Protein 3TAU (pdb70)

CATH classification: 3.40.50.300 (+1 more: 3.30.63.10)

Structure (mmCIF, N/CA/C/O backbone):
data_3TAU
#
_entry.id   3TAU
#
_cell.length_a   58.733
_cell.length_b   65.321
_cell.length_c   107.320
_cell.angle_alpha   90.00
_cell.angle_beta   90.00
_cell.angle_gamma   90.00
#
_symmetry.space_group_name_H-M   'P 21 21 21'
#
loop_
_entity.id
_entity.type
_entity.pdbx_description
1 polymer 'Guanylate kinase'
2 non-polymer 'SULFATE ION'
3 non-polymer 'SODIUM ION'
4 water water
#
loop_
_atom_site.group_PDB
_atom_site.id
_atom_site.type_symbol
_atom_site.label_atom_id
_atom_site.label_alt_id
_atom_site.label_comp_id
_atom_site.label_asym_id
_atom_site.label_entity_id
_atom_site.label_seq_id
_atom_site.pdbx_PDB_ins_code
_atom_site.Cartn_x
_atom_site.Cartn_y
_atom_site.Cartn_z
_atom_site.occupancy
_atom_site.B_iso_or_equiv
_atom_site.auth_seq_id
_atom_site.auth_comp_id
_atom_site.auth_asym_id
_atom_site.auth_atom_id
_atom_site.pdbx_PDB_model_num
ATOM 1 N N . THR A 1 5 ? 17.732 32.358 75.029 1.00 55.13 2 THR A N 1
ATOM 2 C CA . THR A 1 5 ? 16.938 31.371 74.308 1.00 54.38 2 THR A CA 1
ATOM 3 C C . THR A 1 5 ? 16.011 32.063 73.268 1.00 55.88 2 THR A C 1
ATOM 4 O O . THR A 1 5 ? 15.057 32.765 73.626 1.00 57.13 2 THR A O 1
ATOM 8 N N . GLU A 1 6 ? 16.308 31.835 71.981 1.00 51.65 3 GLU A N 1
ATOM 9 C CA . GLU A 1 6 ? 15.513 32.277 70.835 1.00 48.42 3 GLU A CA 1
ATOM 10 C C . GLU A 1 6 ? 14.262 31.378 70.697 1.00 44.90 3 GLU A C 1
ATOM 11 O O . GLU A 1 6 ? 14.378 30.187 70.946 1.00 44.92 3 GLU A O 1
ATOM 17 N N . ARG A 1 7 ? 13.111 31.913 70.265 1.00 35.09 4 ARG A N 1
ATOM 18 C CA . ARG A 1 7 ? 11.877 31.129 70.082 1.00 31.98 4 ARG A CA 1
ATOM 19 C C . ARG A 1 7 ? 11.990 30.087 68.953 1.00 31.34 4 ARG A C 1
ATOM 20 O O . ARG A 1 7 ? 12.454 30.408 67.862 1.00 31.59 4 ARG A O 1
ATOM 28 N N . GLY A 1 8 ? 11.534 28.862 69.219 1.00 24.99 5 GLY A N 1
ATOM 29 C CA . GLY A 1 8 ? 11.489 27.806 68.212 1.00 21.73 5 GLY A CA 1
ATOM 30 C C . GLY A 1 8 ? 10.429 28.057 67.143 1.00 22.60 5 GLY A C 1
ATOM 31 O O . GLY A 1 8 ? 9.521 28.867 67.328 1.00 20.74 5 GLY A O 1
ATOM 32 N N . LEU A 1 9 ? 10.509 27.352 66.022 1.00 19.31 6 LEU A N 1
ATOM 33 C CA . LEU A 1 9 ? 9.509 27.460 64.956 1.00 18.36 6 LEU A CA 1
ATOM 34 C C . LEU A 1 9 ? 8.709 26.171 64.835 1.00 19.75 6 LEU A C 1
ATOM 35 O O . LEU A 1 9 ? 9.238 25.090 65.087 1.00 17.93 6 LEU A O 1
ATOM 40 N N . LEU A 1 10 ? 7.431 26.292 64.492 1.00 16.44 7 LEU A N 1
ATOM 41 C CA . LEU A 1 10 ? 6.572 25.154 64.194 1.00 15.61 7 LEU A CA 1
ATOM 42 C C . LEU A 1 10 ? 6.664 24.937 62.687 1.00 18.06 7 LEU A C 1
ATOM 43 O O . LEU A 1 10 ? 6.350 25.847 61.922 1.00 17.96 7 LEU A O 1
ATOM 48 N N . ILE A 1 11 ? 7.157 23.775 62.272 1.00 14.32 8 ILE A N 1
ATOM 49 C CA . ILE A 1 11 ? 7.345 23.421 60.852 1.00 13.51 8 ILE A CA 1
ATOM 50 C C . ILE A 1 11 ? 6.301 22.384 60.510 1.00 17.87 8 ILE A C 1
ATOM 51 O O . ILE A 1 11 ? 6.277 21.319 61.123 1.00 19.69 8 ILE A O 1
ATOM 56 N N . VAL A 1 12 ? 5.411 22.712 59.571 1.00 14.38 9 VAL A N 1
ATOM 57 C CA . VAL A 1 12 ? 4.324 21.825 59.216 1.00 14.28 9 VAL A CA 1
ATOM 58 C C . VAL A 1 12 ? 4.529 21.331 57.780 1.00 19.27 9 VAL A C 1
ATOM 59 O O . VAL A 1 12 ? 4.518 22.112 56.832 1.00 18.71 9 VAL A O 1
ATOM 63 N N . LEU A 1 13 ? 4.695 20.023 57.630 1.00 14.60 10 LEU A N 1
ATOM 64 C CA . LEU A 1 13 ? 4.854 19.461 56.302 1.00 13.90 10 LEU A CA 1
ATOM 65 C C . LEU A 1 13 ? 3.553 18.794 55.908 1.00 16.30 10 LEU A C 1
ATOM 66 O O . LEU A 1 13 ? 3.052 17.918 56.628 1.00 15.81 10 LEU A O 1
ATOM 71 N N . SER A 1 14 ? 2.979 19.245 54.802 1.00 11.81 11 SER A N 1
ATOM 72 C CA . SER A 1 14 ? 1.780 18.598 54.290 1.00 13.93 11 SER A CA 1
ATOM 73 C C . SER A 1 14 ? 1.940 18.389 52.777 1.00 17.57 11 SER A C 1
ATOM 74 O O . SER A 1 14 ? 3.065 18.435 52.277 1.00 17.92 11 SER A O 1
ATOM 77 N N . GLY A 1 15 ? 0.860 18.026 52.103 1.00 15.87 12 GLY A N 1
ATOM 78 C CA . GLY A 1 15 ? 0.879 17.673 50.685 1.00 16.26 12 GLY A CA 1
ATOM 79 C C . GLY A 1 15 ? -0.045 16.493 50.443 1.00 20.54 12 GLY A C 1
ATOM 80 O O . GLY A 1 15 ? -0.463 15.850 51.403 1.00 16.84 12 GLY A O 1
ATOM 81 N N . PRO A 1 16 ? -0.394 16.176 49.174 1.00 20.43 13 PRO A N 1
ATOM 82 C CA . PRO A 1 16 ? -1.371 15.091 48.926 1.00 21.32 13 PRO A CA 1
ATOM 83 C C . PRO A 1 16 ? -0.909 13.700 49.359 1.00 23.61 13 PRO A C 1
ATOM 84 O O . PRO A 1 16 ? 0.273 13.427 49.474 1.00 21.46 13 PRO A O 1
ATOM 88 N N . SER A 1 17 ? -1.866 12.851 49.658 1.00 21.82 14 SER A N 1
ATOM 89 C CA . SER A 1 17 ? -1.668 11.451 50.036 1.00 23.40 14 SER A CA 1
ATOM 90 C C . SER A 1 17 ? -0.867 10.743 48.932 1.00 26.37 14 SER A C 1
ATOM 91 O O . SER A 1 17 ? -1.147 10.942 47.740 1.00 24.91 14 SER A O 1
ATOM 94 N N . GLY A 1 18 ? 0.168 10.002 49.324 1.00 20.85 15 GLY A N 1
ATOM 95 C CA . GLY A 1 18 ? 1.038 9.331 48.358 1.00 20.91 15 GLY A CA 1
ATOM 96 C C . GLY A 1 18 ? 2.231 10.158 47.878 1.00 22.41 15 GLY A C 1
ATOM 97 O O . GLY A 1 18 ? 3.072 9.639 47.142 1.00 22.95 15 GLY A O 1
ATOM 98 N N . VAL A 1 19 ? 2.352 11.439 48.296 1.00 16.71 16 VAL A N 1
ATOM 99 C CA . VAL A 1 19 ? 3.459 12.299 47.841 1.00 16.58 16 VAL A CA 1
ATOM 100 C C . VAL A 1 19 ? 4.820 11.891 48.518 1.00 22.07 16 VAL A C 1
ATOM 101 O O . VAL A 1 19 ? 5.889 12.251 48.023 1.00 21.07 16 VAL A O 1
ATOM 105 N N . GLY A 1 20 ? 4.751 11.200 49.655 1.00 19.63 17 GLY A N 1
ATOM 106 C CA . GLY A 1 20 ? 5.938 10.766 50.371 1.00 19.04 17 GLY A CA 1
ATOM 107 C C . GLY A 1 20 ? 6.232 11.583 51.611 1.00 21.67 17 GLY A C 1
ATOM 108 O O . GLY A 1 20 ? 7.389 11.661 52.030 1.00 20.14 17 GLY A O 1
ATOM 109 N N . LYS A 1 21 ? 5.196 12.173 52.231 1.00 17.79 18 LYS A N 1
ATOM 110 C CA . LYS A 1 21 ? 5.372 12.965 53.463 1.00 17.34 18 LYS A CA 1
ATOM 111 C C . LYS A 1 21 ? 6.063 12.147 54.577 1.00 20.20 18 LYS A C 1
ATOM 112 O O . LYS A 1 21 ? 6.977 12.667 55.223 1.00 17.41 18 LYS A O 1
ATOM 118 N N . GLY A 1 22 ? 5.583 10.921 54.808 1.00 16.59 19 GLY A N 1
ATOM 119 C CA . GLY A 1 22 ? 6.127 10.044 55.850 1.00 19.15 19 GLY A CA 1
ATOM 120 C C . GLY A 1 22 ? 7.601 9.733 55.632 1.00 21.83 19 GLY A C 1
ATOM 121 O O . GLY A 1 22 ? 8.407 9.849 56.560 1.00 21.64 19 GLY A O 1
ATOM 122 N N A THR A 1 23 ? 7.955 9.365 54.402 0.50 17.86 20 THR A N 1
ATOM 123 N N B THR A 1 23 ? 7.960 9.355 54.394 0.50 19.19 20 THR A N 1
ATOM 124 C CA A THR A 1 23 ? 9.324 9.036 54.002 0.50 17.69 20 THR A CA 1
ATOM 125 C CA B THR A 1 23 ? 9.347 9.051 54.022 0.50 19.66 20 THR A CA 1
ATOM 126 C C A THR A 1 23 ? 10.232 10.277 54.162 0.50 21.13 20 THR A C 1
ATOM 127 C C B THR A 1 23 ? 10.231 10.287 54.201 0.50 21.83 20 THR A C 1
ATOM 128 O O A THR A 1 23 ? 11.331 10.155 54.700 0.50 20.29 20 THR A O 1
ATOM 129 O O B THR A 1 23 ? 11.315 10.180 54.772 0.50 20.78 20 THR A O 1
ATOM 136 N N . VAL A 1 24 ? 9.753 11.461 53.743 1.00 17.07 21 VAL A N 1
ATOM 137 C CA . VAL A 1 24 ? 10.533 12.713 53.862 1.00 15.85 21 VAL A CA 1
ATOM 138 C C . VAL A 1 24 ? 10.725 13.071 55.354 1.00 18.69 21 VAL A C 1
ATOM 139 O O . VAL A 1 24 ? 11.837 13.413 55.759 1.00 14.72 21 VAL A O 1
ATOM 143 N N . ARG A 1 25 ? 9.659 12.952 56.164 1.00 16.16 22 ARG A N 1
ATOM 144 C CA . ARG A 1 25 ? 9.734 13.230 57.595 1.00 16.98 22 ARG A CA 1
ATOM 145 C C . ARG A 1 25 ? 10.763 12.301 58.271 1.00 20.62 22 ARG A C 1
ATOM 146 O O . ARG A 1 25 ? 11.591 12.794 59.027 1.00 20.01 22 ARG A O 1
ATOM 154 N N . GLU A 1 26 ? 10.726 10.975 57.991 1.00 19.20 23 GLU A N 1
ATOM 155 C CA . GLU A 1 26 ? 11.706 10.006 58.537 1.00 20.67 23 GLU A CA 1
ATOM 156 C C . GLU A 1 26 ? 13.143 10.419 58.174 1.00 23.22 23 GLU A C 1
ATOM 157 O O . GLU A 1 26 ? 14.026 10.416 59.037 1.00 22.95 23 GLU A O 1
ATOM 163 N N . ALA A 1 27 ? 13.373 10.780 56.905 1.00 18.05 24 ALA A N 1
ATOM 164 C CA . ALA A 1 27 ? 14.706 11.176 56.414 1.00 17.38 24 ALA A CA 1
ATOM 165 C C . ALA A 1 27 ? 15.164 12.496 57.071 1.00 20.36 24 ALA A C 1
ATOM 166 O O . ALA A 1 27 ? 16.329 12.636 57.396 1.00 19.49 24 ALA A O 1
ATOM 168 N N . VAL A 1 28 ? 14.236 13.442 57.287 1.00 17.81 25 VAL A N 1
ATOM 169 C CA . VAL A 1 28 ? 14.527 14.710 57.967 1.00 17.45 25 VAL A CA 1
ATOM 170 C C . VAL A 1 28 ? 15.044 14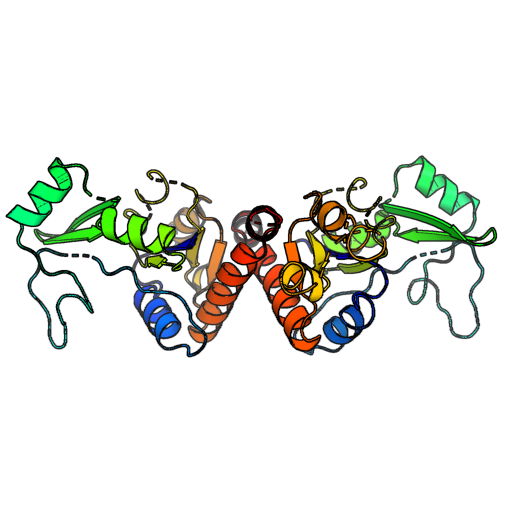.398 59.404 1.00 20.70 25 VAL A C 1
ATOM 171 O O . VAL A 1 28 ? 16.052 14.973 59.831 1.00 20.59 25 VAL A O 1
ATOM 175 N N . PHE A 1 29 ? 14.368 13.482 60.123 1.00 18.80 26 PHE A N 1
ATOM 176 C CA . PHE A 1 29 ? 14.785 13.105 61.479 1.00 20.01 26 PHE A CA 1
ATOM 177 C C . PHE A 1 29 ? 16.072 12.263 61.508 1.00 25.96 26 PHE A C 1
ATOM 178 O O . PHE A 1 29 ? 16.785 12.333 62.500 1.00 27.01 26 PHE A O 1
ATOM 186 N N . LYS A 1 30 ? 16.379 11.511 60.441 1.00 22.83 27 LYS A N 1
ATOM 187 C CA . LYS A 1 30 ? 17.612 10.719 60.358 1.00 23.87 27 LYS A CA 1
ATOM 188 C C . LYS A 1 30 ? 18.818 11.612 60.075 1.00 26.85 27 LYS A C 1
ATOM 189 O O . LYS A 1 30 ? 19.926 11.251 60.440 1.00 25.92 27 LYS A O 1
ATOM 195 N N . ASP A 1 31 ? 18.609 12.755 59.376 1.00 23.76 28 ASP A N 1
ATOM 196 C CA . ASP A 1 31 ? 19.677 13.686 59.002 1.00 22.57 28 ASP A CA 1
ATOM 197 C C . ASP A 1 31 ? 20.445 14.164 60.260 1.00 25.74 28 ASP A C 1
ATOM 198 O O . ASP A 1 31 ? 19.837 14.740 61.163 1.00 23.55 28 ASP A O 1
ATOM 203 N N . PRO A 1 32 ? 21.789 13.955 60.320 1.00 25.34 29 PRO A N 1
ATOM 204 C CA . PRO A 1 32 ? 22.544 14.364 61.522 1.00 26.30 29 PRO A CA 1
ATOM 205 C C . PRO A 1 32 ? 22.581 15.877 61.769 1.00 28.85 29 PRO A C 1
ATOM 206 O O . PRO A 1 32 ? 22.936 16.272 62.861 1.00 28.42 29 PRO A O 1
ATOM 210 N N . GLU A 1 33 ? 22.171 16.709 60.801 1.00 26.31 30 GLU A N 1
ATOM 211 C CA . GLU A 1 33 ? 22.211 18.174 60.956 1.00 27.37 30 GLU A CA 1
ATOM 212 C C . GLU A 1 33 ? 20.930 18.782 61.551 1.00 31.16 30 GLU A C 1
ATOM 213 O O . GLU A 1 33 ? 20.943 19.953 61.941 1.00 33.19 30 GLU A O 1
ATOM 219 N N . THR A 1 34 ? 19.833 18.011 61.611 1.00 22.68 31 THR A N 1
ATOM 220 C CA . THR A 1 34 ? 18.580 18.563 62.099 1.00 20.38 31 THR A CA 1
ATOM 221 C C . THR A 1 34 ? 18.462 18.393 63.604 1.00 23.64 31 THR A C 1
ATOM 222 O O . THR A 1 34 ? 19.045 17.464 64.184 1.00 22.70 31 THR A O 1
ATOM 226 N N A SER A 1 35 ? 17.715 19.288 64.247 0.50 20.58 32 SER A N 1
ATOM 227 N N B SER A 1 35 ? 17.724 19.301 64.236 0.50 20.98 32 SER A N 1
ATOM 228 C CA A SER A 1 35 ? 17.507 19.209 65.701 0.50 21.78 32 SER A CA 1
ATOM 229 C CA B SER A 1 35 ? 17.508 19.280 65.688 0.50 22.41 32 SER A CA 1
ATOM 230 C C A SER A 1 35 ? 16.030 19.466 66.055 0.50 25.12 32 SER A C 1
ATOM 231 C C B SER A 1 35 ? 16.021 19.518 66.026 0.50 25.31 32 SER A C 1
ATOM 232 O O A SER A 1 35 ? 15.726 20.159 67.027 0.50 27.07 32 SER A O 1
ATOM 233 O O B SER A 1 35 ? 15.702 20.247 66.965 0.50 27.12 32 SER A O 1
ATOM 238 N N . PHE A 1 36 ? 15.115 18.873 65.277 1.00 19.02 33 PHE A N 1
ATOM 239 C CA . PHE A 1 36 ? 13.688 19.022 65.544 1.00 17.12 33 PHE A CA 1
ATOM 240 C C . PHE A 1 36 ? 13.247 18.089 66.622 1.00 21.98 33 PHE A C 1
ATOM 241 O O . PHE A 1 36 ? 13.812 17.016 66.765 1.00 21.12 33 PHE A O 1
ATOM 249 N N . ASP A 1 37 ? 12.197 18.473 67.329 1.00 19.79 34 ASP A N 1
ATOM 250 C CA . ASP A 1 37 ? 11.427 17.596 68.192 1.00 20.69 34 ASP A CA 1
ATOM 251 C C . ASP A 1 37 ? 10.182 17.214 67.419 1.00 24.32 34 ASP A C 1
ATOM 252 O O . ASP A 1 37 ? 9.609 18.095 66.783 1.00 20.86 34 ASP A O 1
ATOM 257 N N . TYR A 1 38 ? 9.750 15.947 67.492 1.00 24.68 35 TYR A N 1
ATOM 258 C CA . TYR A 1 38 ? 8.493 15.471 66.899 1.00 28.29 35 TYR A CA 1
ATOM 259 C C . TYR A 1 38 ? 7.354 16.038 67.699 1.00 27.61 35 TYR A C 1
ATOM 260 O O . TYR A 1 38 ? 7.489 16.164 68.916 1.00 28.77 35 TYR A O 1
ATOM 269 N N . SER A 1 39 ? 6.237 16.366 67.059 1.00 29.24 36 SER A N 1
ATOM 270 C CA . SER A 1 39 ? 5.063 16.827 67.785 1.00 25.83 36 SER A CA 1
ATOM 271 C C . SER A 1 39 ? 4.400 15.605 68.438 1.00 27.50 36 SER A C 1
ATOM 272 O O . SER A 1 39 ? 4.167 14.619 67.751 1.00 28.12 36 SER A O 1
ATOM 275 N N . ILE A 1 40 ? 4.192 15.635 69.751 1.00 23.66 37 ILE A N 1
ATOM 276 C CA . ILE A 1 40 ? 3.565 14.548 70.512 1.00 22.99 37 ILE A CA 1
ATOM 277 C C . ILE A 1 40 ? 2.073 14.827 70.546 1.00 24.10 37 ILE A C 1
ATOM 278 O O . ILE A 1 40 ? 1.661 15.928 70.916 1.00 22.25 37 ILE A O 1
ATOM 283 N N . SER A 1 41 ? 1.261 13.836 70.166 1.00 21.56 38 SER A N 1
ATOM 284 C CA . SER A 1 41 ? -0.192 14.044 70.159 1.00 19.82 38 SER A CA 1
ATOM 285 C C . SER A 1 41 ? -0.826 13.693 71.486 1.00 21.54 38 SER A C 1
ATOM 286 O O . SER A 1 41 ? -0.323 12.846 72.226 1.00 21.87 38 SER A O 1
ATOM 297 N N . THR A 1 43 ? -4.171 12.059 73.278 1.00 18.91 40 THR A N 1
ATOM 298 C CA . THR A 1 43 ? -5.182 11.066 72.953 1.00 19.18 40 THR A CA 1
ATOM 299 C C . THR A 1 43 ? -5.987 10.715 74.187 1.00 23.62 40 THR A C 1
ATOM 300 O O . THR A 1 43 ? -5.493 10.831 75.318 1.00 22.34 40 THR A O 1
ATOM 304 N N . THR A 1 44 ? -7.218 10.245 73.964 1.00 22.79 41 THR A N 1
ATOM 305 C CA . THR A 1 44 ? -8.094 9.806 75.045 1.00 26.07 41 THR A CA 1
ATOM 306 C C . THR A 1 44 ? -8.085 8.285 75.165 1.00 34.31 41 THR A C 1
ATOM 307 O O . THR A 1 44 ? -8.647 7.752 76.116 1.00 38.05 41 THR A O 1
ATOM 311 N N . ARG A 1 45 ? -7.434 7.587 74.226 1.00 32.27 42 ARG A N 1
ATOM 312 C CA . ARG A 1 45 ? -7.319 6.137 74.331 1.00 38.85 42 ARG A CA 1
ATOM 313 C C . ARG A 1 45 ? -6.279 5.799 75.421 1.00 44.55 42 ARG A C 1
ATOM 314 O O . ARG A 1 45 ? -5.456 6.648 75.766 1.00 38.75 42 ARG A O 1
ATOM 322 N N . LEU A 1 46 ? -6.342 4.588 75.980 1.00 49.91 43 LEU A N 1
ATOM 323 C CA . LEU A 1 46 ? -5.423 4.176 77.042 1.00 52.33 43 LEU A CA 1
ATOM 324 C C . LEU A 1 46 ? -4.079 3.712 76.458 1.00 56.72 43 LEU A C 1
ATOM 325 O O . LEU A 1 46 ? -4.043 3.329 75.287 1.00 57.39 43 LEU A O 1
ATOM 330 N N . PRO A 1 47 ? -2.963 3.737 77.232 1.00 53.85 44 PRO A N 1
ATOM 331 C CA . PRO A 1 47 ? -1.671 3.302 76.664 1.00 54.84 44 PRO A CA 1
ATOM 332 C C . PRO A 1 47 ? -1.607 1.824 76.288 1.00 63.00 44 PRO A C 1
ATOM 333 O O . PRO A 1 47 ? -2.213 0.968 76.942 1.00 66.51 44 PRO A O 1
ATOM 337 N N . ARG A 1 48 ? -0.842 1.535 75.224 1.00 59.11 45 ARG A N 1
ATOM 338 C CA . ARG A 1 48 ? -0.596 0.168 74.772 1.00 66.25 45 ARG A CA 1
ATOM 339 C C . ARG A 1 48 ? 0.705 -0.292 75.423 1.00 73.84 45 ARG A C 1
ATOM 340 O O . ARG A 1 48 ? 1.303 0.458 76.210 1.00 69.28 45 ARG A O 1
ATOM 348 N N . GLU A 1 49 ? 1.143 -1.513 75.105 1.00 78.97 46 GLU A N 1
ATOM 349 C CA . GLU A 1 49 ? 2.381 -2.085 75.627 1.00 83.78 46 GLU A CA 1
ATOM 350 C C . GLU A 1 49 ? 3.583 -1.252 75.182 1.00 82.74 46 GLU A C 1
ATOM 351 O O . GLU A 1 49 ? 3.721 -0.929 73.997 1.00 79.89 46 GLU A O 1
ATOM 357 N N . GLY A 1 50 ? 4.385 -0.840 76.161 1.00 77.93 47 GLY A N 1
ATOM 358 C CA . GLY A 1 50 ? 5.589 -0.041 75.949 1.00 74.06 47 GLY A CA 1
ATOM 359 C C . GLY A 1 50 ? 5.379 1.443 75.749 1.00 68.41 47 GLY A C 1
ATOM 360 O O . GLY A 1 50 ? 6.350 2.159 75.501 1.00 66.75 47 GLY A O 1
ATOM 361 N N . GLU A 1 51 ? 4.126 1.928 75.855 1.00 59.68 48 GLU A N 1
ATOM 362 C CA . GLU A 1 51 ? 3.830 3.355 75.678 1.00 51.09 48 GLU A CA 1
ATOM 363 C C . GLU A 1 51 ? 3.933 4.112 77.000 1.00 52.13 48 GLU A C 1
ATOM 364 O O . GLU A 1 51 ? 3.510 3.618 78.040 1.00 54.32 48 GLU A O 1
ATOM 370 N N . GLN A 1 52 ? 4.506 5.318 76.938 1.00 45.15 49 GLN A N 1
ATOM 371 C CA . GLN A 1 52 ? 4.720 6.206 78.076 1.00 43.63 49 GLN A CA 1
ATOM 372 C C . GLN A 1 52 ? 4.086 7.552 77.841 1.00 43.53 49 GLN A C 1
ATOM 373 O O . GLN A 1 52 ? 4.224 8.112 76.750 1.00 40.41 49 GLN A O 1
ATOM 379 N N . ASP A 1 53 ? 3.427 8.100 78.874 1.00 40.28 50 ASP A N 1
ATOM 380 C CA . ASP A 1 53 ? 2.823 9.430 78.813 1.00 35.60 50 ASP A CA 1
ATOM 381 C C . ASP A 1 53 ? 3.939 10.449 78.725 1.00 38.65 50 ASP A C 1
ATOM 382 O O . ASP A 1 53 ? 4.949 10.296 79.407 1.00 39.78 50 ASP A O 1
ATOM 387 N N . GLY A 1 54 ? 3.762 11.455 77.876 1.00 32.56 51 GLY A N 1
ATOM 388 C CA . GLY A 1 54 ? 4.747 12.513 77.682 1.00 32.31 51 GLY A CA 1
ATOM 389 C C . GLY A 1 54 ? 5.849 12.136 76.713 1.00 37.84 51 GLY A C 1
ATOM 390 O O . GLY A 1 54 ? 6.716 12.954 76.431 1.00 38.18 51 GLY A O 1
ATOM 391 N N . VAL A 1 55 ? 5.847 10.885 76.233 1.00 37.18 52 VAL A N 1
ATOM 392 C CA . VAL A 1 55 ? 6.859 10.369 75.316 1.00 39.54 52 VAL A CA 1
ATOM 393 C C . VAL A 1 55 ? 6.167 9.972 74.012 1.00 42.95 52 VAL A C 1
ATOM 394 O O . VAL A 1 55 ? 6.423 10.580 72.970 1.00 43.44 52 VAL A O 1
ATOM 398 N N . ASP A 1 56 ? 5.285 8.973 74.076 1.00 38.34 53 ASP A N 1
ATOM 399 C CA . ASP A 1 56 ? 4.576 8.464 72.911 1.00 37.92 53 ASP A CA 1
ATOM 400 C C . ASP A 1 56 ? 3.334 9.299 72.625 1.00 37.13 53 ASP A C 1
ATOM 401 O O . ASP A 1 56 ? 3.052 9.609 71.465 1.00 36.92 53 ASP A O 1
ATOM 406 N N . TYR A 1 57 ? 2.583 9.638 73.686 1.00 30.99 54 TYR A N 1
ATOM 407 C CA . TYR A 1 57 ? 1.349 10.426 73.664 1.00 27.87 54 TYR A CA 1
ATOM 408 C C . TYR A 1 57 ? 1.178 11.164 74.973 1.00 29.49 54 TYR A C 1
ATOM 409 O O . TYR A 1 57 ? 1.851 10.841 75.945 1.00 30.35 54 TYR A O 1
ATOM 418 N N . TYR A 1 58 ? 0.281 12.152 74.997 1.00 22.95 55 TYR A N 1
ATOM 419 C CA . TYR A 1 58 ? -0.201 12.783 76.218 1.00 21.29 55 TYR A CA 1
ATOM 420 C C . TYR A 1 58 ? -1.517 12.081 76.462 1.00 24.44 55 TYR A C 1
ATOM 421 O O . TYR A 1 58 ? -2.489 12.335 75.733 1.00 22.07 55 TYR A O 1
ATOM 430 N N . PHE A 1 59 ? -1.536 11.115 77.403 1.00 23.22 56 PHE A N 1
ATOM 431 C CA . PHE A 1 59 ? -2.738 10.339 77.705 1.00 23.99 56 PHE A CA 1
ATOM 432 C C . PHE A 1 59 ? -3.646 11.139 78.621 1.00 29.21 56 PHE A C 1
ATOM 433 O O . PHE A 1 59 ? -3.258 11.477 79.742 1.00 30.05 56 PHE A O 1
ATOM 441 N N . ARG A 1 60 ? -4.836 11.489 78.129 1.00 25.51 57 ARG A N 1
ATOM 442 C CA . ARG A 1 60 ? -5.768 12.293 78.924 1.00 25.20 57 ARG A CA 1
ATOM 443 C C . ARG A 1 60 ? -7.186 11.729 78.842 1.00 29.60 57 ARG A C 1
ATOM 444 O O . ARG A 1 60 ? -7.478 10.904 77.975 1.00 27.61 57 ARG A O 1
ATOM 452 N N . SER A 1 61 ? -8.070 12.179 79.718 1.00 27.12 58 SER A N 1
ATOM 453 C CA . SER A 1 61 ? -9.464 11.757 79.651 1.00 30.20 58 SER A CA 1
ATOM 454 C C . SER A 1 61 ? -10.204 12.549 78.562 1.00 34.29 58 SER A C 1
ATOM 455 O O . SER A 1 61 ? -9.707 13.584 78.096 1.00 30.92 58 SER A O 1
ATOM 458 N N . ARG A 1 62 ? -11.419 12.072 78.178 1.00 35.19 59 ARG A N 1
ATOM 459 C CA . ARG A 1 62 ? -12.305 12.752 77.236 1.00 33.44 59 ARG A CA 1
ATOM 460 C C . ARG A 1 62 ? -12.651 14.158 77.751 1.00 34.94 59 ARG A C 1
ATOM 461 O O . ARG A 1 62 ? -12.640 15.111 76.980 1.00 31.67 59 ARG A O 1
ATOM 469 N N . GLU A 1 63 ? -12.939 14.282 79.058 1.00 34.84 60 GLU A N 1
ATOM 470 C CA . GLU A 1 63 ? -13.293 15.552 79.694 1.00 36.59 60 GLU A CA 1
ATOM 471 C C . GLU A 1 63 ? -12.187 16.592 79.515 1.00 38.32 60 GLU A C 1
ATOM 472 O O . GLU A 1 63 ? -12.477 17.724 79.122 1.00 38.67 60 GLU A O 1
ATOM 478 N N . VAL A 1 64 ? -10.918 16.200 79.754 1.00 33.80 61 VAL A N 1
ATOM 479 C CA . VAL A 1 64 ? -9.772 17.106 79.610 1.00 32.20 61 VAL A CA 1
ATOM 480 C C . VAL A 1 64 ? -9.623 17.496 78.137 1.00 33.35 61 VAL A C 1
ATOM 481 O O . VAL A 1 64 ? -9.410 18.673 77.827 1.00 34.01 61 VAL A O 1
ATOM 485 N N . PHE A 1 65 ? -9.745 16.516 77.233 1.00 27.09 62 PHE A N 1
ATOM 486 C CA . PHE A 1 65 ? -9.601 16.771 75.807 1.00 23.95 62 PHE A CA 1
ATOM 487 C C . PHE A 1 65 ? -10.665 17.745 75.312 1.00 28.83 62 PHE A C 1
ATOM 488 O O . PHE A 1 65 ? -10.330 18.681 74.591 1.00 28.38 62 PHE A O 1
ATOM 496 N N . GLU A 1 66 ? -11.938 17.522 75.667 1.00 29.24 63 GLU A N 1
ATOM 497 C CA . GLU A 1 66 ? -13.061 18.377 75.241 1.00 31.08 63 GLU A CA 1
ATOM 498 C C . GLU A 1 66 ? -12.927 19.780 75.813 1.00 36.37 63 GLU A C 1
ATOM 499 O O . GLU A 1 66 ? -13.245 20.754 75.128 1.00 37.18 63 GLU A O 1
ATOM 505 N N . GLN A 1 67 ? -12.405 19.883 77.048 1.00 33.68 64 GLN A N 1
ATOM 506 C CA . GLN A 1 67 ? -12.153 21.179 77.674 1.00 35.31 64 GLN A CA 1
ATOM 507 C C . GLN A 1 67 ? -11.052 21.923 76.899 1.00 35.86 64 GLN A C 1
ATOM 508 O O . GLN A 1 67 ? -11.158 23.130 76.703 1.00 36.01 64 GLN A O 1
ATOM 514 N N . ALA A 1 68 ? -10.021 21.196 76.418 1.00 30.31 65 ALA A N 1
ATOM 515 C CA . ALA A 1 68 ? -8.957 21.794 75.606 1.00 28.53 65 ALA A CA 1
ATOM 516 C C . ALA A 1 68 ? -9.537 22.294 74.277 1.00 30.80 65 ALA A C 1
ATOM 517 O O . ALA A 1 68 ? -9.193 23.399 73.864 1.00 32.03 65 ALA A O 1
ATOM 519 N N . ILE A 1 69 ? -10.466 21.520 73.648 1.00 25.51 66 ILE A N 1
ATOM 520 C CA . ILE A 1 69 ? -11.125 21.921 72.394 1.00 26.08 66 ILE A CA 1
ATOM 521 C C . ILE A 1 69 ? -11.899 23.240 72.645 1.00 34.80 66 ILE A C 1
ATOM 522 O O . ILE A 1 69 ? -11.694 24.223 71.929 1.00 36.11 66 ILE A O 1
ATOM 527 N N . LYS A 1 70 ? -12.784 23.240 73.664 1.00 32.76 67 LYS A N 1
ATOM 528 C CA . LYS A 1 70 ? -13.651 24.365 74.046 1.00 37.30 67 LYS A CA 1
ATOM 529 C C . LYS A 1 70 ? -12.847 25.647 74.344 1.00 43.68 67 LYS A C 1
ATOM 530 O O . LYS A 1 70 ? -13.285 26.736 73.973 1.00 47.74 67 LYS A O 1
ATOM 536 N N . ASP A 1 71 ? -11.677 25.515 74.987 1.00 38.66 68 ASP A N 1
ATOM 537 C CA . ASP A 1 71 ? -10.829 26.650 75.356 1.00 42.32 68 ASP A CA 1
ATOM 538 C C . ASP A 1 71 ? -9.878 27.128 74.233 1.00 46.51 68 ASP A C 1
ATOM 539 O O . ASP A 1 71 ? -9.072 28.029 74.469 1.00 50.55 68 ASP A O 1
ATOM 544 N N . GLY A 1 72 ? -9.999 26.573 73.029 1.00 39.57 69 GLY A N 1
ATOM 545 C CA . GLY A 1 72 ? -9.145 26.952 71.904 1.00 38.89 69 GLY A CA 1
ATOM 546 C C . GLY A 1 72 ? -7.692 26.540 72.097 1.00 39.66 69 GLY A C 1
ATOM 547 O O . GLY A 1 72 ? -6.782 27.224 71.626 1.00 40.60 69 GLY A O 1
ATOM 548 N N . LYS A 1 73 ? -7.461 25.414 72.802 1.00 29.92 70 LYS A N 1
ATOM 549 C CA . LYS A 1 73 ? -6.121 24.915 73.131 1.00 28.72 70 LYS A CA 1
ATOM 550 C C . LYS A 1 73 ? -5.716 23.731 72.263 1.00 28.78 70 LYS A C 1
ATOM 551 O O . LYS A 1 73 ? -4.737 23.048 72.557 1.00 27.53 70 LYS A O 1
ATOM 565 N N . LEU A 1 75 ? -4.692 22.650 68.439 1.00 22.01 72 LEU A N 1
ATOM 566 C CA . LEU A 1 75 ? -4.305 23.103 67.105 1.00 21.06 72 LEU A CA 1
ATOM 567 C C . LEU A 1 75 ? -5.078 22.356 66.019 1.00 23.16 72 LEU A C 1
ATOM 568 O O . LEU A 1 75 ? -5.533 22.967 65.052 1.00 23.95 72 LEU A O 1
ATOM 573 N N . GLU A 1 76 ? -5.214 21.046 66.178 1.00 17.52 73 GLU A N 1
ATOM 574 C CA . GLU A 1 76 ? -5.993 20.189 65.285 1.00 18.03 73 GLU A CA 1
ATOM 575 C C . GLU A 1 76 ? -6.480 19.021 66.094 1.00 19.91 73 GLU A C 1
ATOM 576 O O . GLU A 1 76 ? -5.829 18.646 67.046 1.00 19.18 73 GLU A O 1
ATOM 582 N N . TYR A 1 77 ? -7.587 18.424 65.711 1.00 17.69 74 TYR A N 1
ATOM 583 C CA . TYR A 1 77 ? -8.073 17.242 66.398 1.00 18.07 74 TYR A CA 1
ATOM 584 C C . TYR A 1 77 ? -9.060 16.512 65.535 1.00 23.55 74 TYR A C 1
ATOM 585 O O . TYR A 1 77 ? -9.646 17.089 64.605 1.00 23.48 74 TYR A O 1
ATOM 594 N N . ALA A 1 78 ? -9.293 15.243 65.894 1.00 21.05 75 ALA A N 1
ATOM 595 C CA . ALA A 1 78 ? -10.284 14.385 65.266 1.00 24.79 75 ALA A CA 1
ATOM 596 C C . ALA A 1 78 ? -10.612 13.256 66.202 1.00 31.48 75 ALA A C 1
ATOM 597 O O . ALA A 1 78 ? -9.846 12.960 67.122 1.00 32.75 75 ALA A O 1
ATOM 599 N N . GLU A 1 79 ? -11.776 12.662 66.008 1.00 29.38 76 GLU A N 1
ATOM 600 C CA . GLU A 1 79 ? -12.226 11.522 66.760 1.00 33.73 76 GLU A CA 1
ATOM 601 C C . GLU A 1 79 ? -12.179 10.329 65.804 1.00 43.32 76 GLU A C 1
ATOM 602 O O . GLU A 1 79 ? -12.766 10.388 64.716 1.00 43.37 76 GLU A O 1
ATOM 608 N N . TYR A 1 80 ? -11.303 9.349 66.127 1.00 42.64 77 TYR A N 1
ATOM 609 C CA . TYR A 1 80 ? -11.024 8.138 65.349 1.00 46.64 77 TYR A CA 1
ATOM 610 C C . TYR A 1 80 ? -11.443 6.917 66.165 1.00 53.56 77 TYR A C 1
ATOM 611 O O . TYR A 1 80 ? -10.679 6.494 67.038 1.00 51.18 77 TYR A O 1
ATOM 620 N N . VAL A 1 81 ? -12.684 6.391 65.909 1.00 54.92 78 VAL A N 1
ATOM 621 C CA . VAL A 1 81 ? -13.331 5.227 66.535 1.00 59.92 78 VAL A CA 1
ATOM 622 C C . VAL A 1 81 ? -13.682 5.502 68.051 1.00 63.68 78 VAL A C 1
ATOM 623 O O . VAL A 1 81 ? -13.431 4.642 68.903 1.00 65.47 78 VAL A O 1
ATOM 627 N N . GLY A 1 82 ? -14.239 6.681 68.381 1.00 57.91 79 GLY A N 1
ATOM 628 C CA . GLY A 1 82 ? -14.563 7.053 69.770 1.00 56.34 79 GLY A CA 1
ATOM 629 C C . GLY A 1 82 ? -13.376 7.556 70.590 1.00 56.13 79 GLY A C 1
ATOM 630 O O . GLY A 1 82 ? -13.510 7.918 71.772 1.00 56.45 79 GLY A O 1
ATOM 631 N N . ASN A 1 83 ? -12.190 7.578 69.971 1.00 49.22 80 ASN A N 1
ATOM 632 C CA . ASN A 1 83 ? -10.972 8.066 70.613 1.00 44.71 80 ASN A CA 1
ATOM 633 C C . ASN A 1 83 ? -10.534 9.368 69.977 1.00 40.56 80 ASN A C 1
ATOM 634 O O . ASN A 1 83 ? -10.436 9.459 68.748 1.00 37.67 80 ASN A O 1
ATOM 639 N N . TYR A 1 84 ? -10.266 10.379 70.807 1.00 34.12 81 TYR A N 1
ATOM 640 C CA . TYR A 1 84 ? -9.770 11.654 70.308 1.00 30.21 81 TYR A CA 1
ATOM 641 C C . TYR A 1 84 ? -8.279 11.578 70.154 1.00 29.32 81 TYR A C 1
ATOM 642 O O . TYR A 1 84 ? -7.602 10.922 70.953 1.00 27.04 81 TYR A O 1
ATOM 651 N N . TYR A 1 85 ? -7.775 12.256 69.130 1.00 24.56 82 TYR A N 1
ATOM 652 C CA . TYR A 1 85 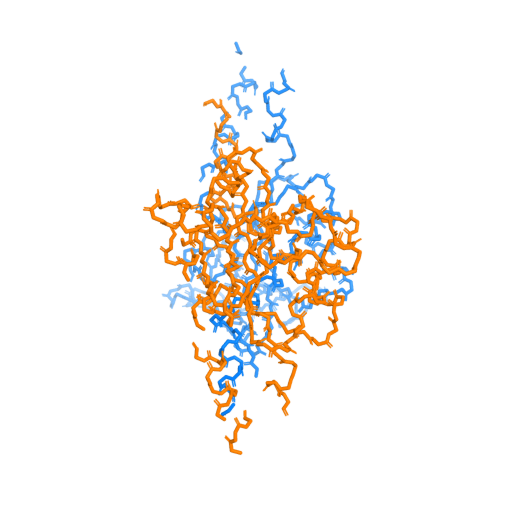? -6.363 12.423 68.780 1.00 23.09 82 TYR A CA 1
ATOM 653 C C . TYR A 1 85 ? -6.206 13.852 68.364 1.00 24.88 82 TYR A C 1
ATOM 654 O O . TYR A 1 85 ? -7.025 14.346 67.586 1.00 22.17 82 TYR A O 1
ATOM 663 N N . GLY A 1 86 ? -5.197 14.527 68.890 1.00 21.48 83 GLY A N 1
ATOM 664 C C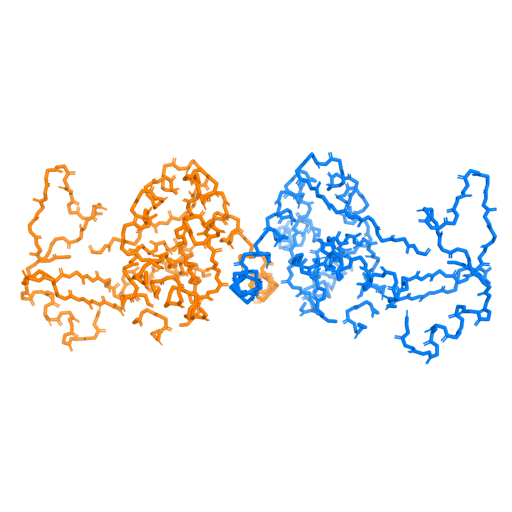A . GLY A 1 86 ? -4.985 15.911 68.498 1.00 20.43 83 GLY A CA 1
ATOM 665 C C . GLY A 1 86 ? -3.647 16.482 68.904 1.00 22.24 83 GLY A C 1
ATOM 666 O O . GLY A 1 86 ? -2.929 15.869 69.691 1.00 22.29 83 GLY A O 1
ATOM 667 N N . THR A 1 87 ? -3.319 17.671 68.366 1.00 17.89 84 THR A N 1
ATOM 668 C CA . THR A 1 87 ? -2.063 18.382 68.633 1.00 17.32 84 THR A CA 1
ATOM 669 C C . THR A 1 87 ? -2.381 19.489 69.646 1.00 23.79 84 THR A C 1
ATOM 670 O O . THR A 1 87 ? -3.063 20.446 69.301 1.00 23.90 84 THR A O 1
ATOM 674 N N . PRO A 1 88 ? -1.925 19.347 70.916 1.00 20.67 85 PRO A N 1
ATOM 675 C CA . PRO A 1 88 ? -2.302 20.332 71.951 1.00 20.69 85 PRO A CA 1
ATOM 676 C C . PRO A 1 88 ? -1.485 21.620 71.886 1.00 25.75 85 PRO A C 1
ATOM 677 O O . PRO A 1 88 ? -0.258 21.544 71.852 1.00 26.09 85 PRO A O 1
ATOM 681 N N . LEU A 1 89 ? -2.149 22.796 71.948 1.00 22.86 86 LEU A N 1
ATOM 682 C CA . LEU A 1 89 ? -1.457 24.100 71.906 1.00 24.54 86 LEU A CA 1
ATOM 683 C C . LEU A 1 89 ? -0.444 24.263 73.052 1.00 29.57 86 LEU A C 1
ATOM 684 O O . LEU A 1 89 ? 0.681 24.677 72.799 1.00 30.47 86 LEU A O 1
ATOM 689 N N . GLU A 1 90 ? -0.836 23.935 74.290 1.00 26.08 87 GLU A N 1
ATOM 690 C CA . GLU A 1 90 ? -0.009 24.120 75.490 1.00 28.03 87 GLU A CA 1
ATOM 691 C C . GLU A 1 90 ? 1.392 23.489 75.382 1.00 28.26 87 GLU A C 1
ATOM 692 O O . GLU A 1 90 ? 2.367 24.171 75.684 1.00 29.98 87 GLU A O 1
ATOM 698 N N . TYR A 1 91 ? 1.496 22.223 74.959 1.00 22.51 88 TYR A N 1
ATOM 699 C CA . TYR A 1 91 ? 2.777 21.518 74.845 1.00 23.93 88 TYR A CA 1
ATOM 700 C C . TYR A 1 91 ? 3.571 21.999 73.640 1.00 27.02 88 TYR A C 1
ATOM 701 O O . TYR A 1 91 ? 4.803 22.062 73.724 1.00 27.74 88 TYR A O 1
ATOM 710 N N . VAL A 1 92 ? 2.895 22.383 72.525 1.00 20.56 89 VAL A N 1
ATOM 711 C CA . VAL A 1 92 ? 3.647 22.932 71.389 1.00 18.56 89 VAL A CA 1
ATOM 712 C C . VAL A 1 92 ? 4.253 24.279 71.842 1.00 23.06 89 VAL A C 1
ATOM 713 O O . VAL A 1 92 ? 5.459 24.499 71.678 1.00 23.16 89 VAL A O 1
ATOM 717 N N . GLU A 1 93 ? 3.428 25.165 72.432 1.00 25.64 90 GLU A N 1
ATOM 718 C CA . GLU A 1 93 ? 3.878 26.488 72.903 1.00 26.78 90 GLU A CA 1
ATOM 719 C C . GLU A 1 93 ? 5.069 26.378 73.890 1.00 30.66 90 GLU A C 1
ATOM 720 O O . GLU A 1 93 ? 6.021 27.143 73.769 1.00 29.92 90 GLU A O 1
ATOM 726 N N . GLU A 1 94 ? 4.999 25.453 74.863 1.00 29.58 91 GLU A N 1
ATOM 727 C CA . GLU A 1 94 ? 6.062 25.263 75.858 1.00 30.77 91 GLU A CA 1
ATOM 728 C C . GLU A 1 94 ? 7.409 24.982 75.156 1.00 31.02 91 GLU A C 1
ATOM 729 O O . GLU A 1 94 ? 8.406 25.616 75.498 1.00 29.62 91 GLU A O 1
ATOM 735 N N . LYS A 1 95 ? 7.424 24.054 74.177 1.00 26.33 92 LYS A N 1
ATOM 736 C CA . LYS A 1 95 ? 8.634 23.698 73.423 1.00 25.39 92 LYS A CA 1
ATOM 737 C C . LYS A 1 95 ? 9.120 24.849 72.560 1.00 26.57 92 LYS A C 1
ATOM 738 O O . LYS A 1 95 ? 10.337 25.064 72.499 1.00 26.63 92 LYS A O 1
ATOM 744 N N . LEU A 1 96 ? 8.201 25.603 71.918 1.00 20.47 93 LEU A N 1
ATOM 745 C CA . LEU A 1 96 ? 8.624 26.736 71.072 1.00 20.36 93 LEU A CA 1
ATOM 746 C C . LEU A 1 96 ? 9.234 27.837 71.934 1.00 26.36 93 LEU A C 1
ATOM 747 O O . LEU A 1 96 ? 10.289 28.363 71.583 1.00 25.52 93 LEU A O 1
ATOM 752 N N . ALA A 1 97 ? 8.602 28.151 73.082 1.00 26.35 94 ALA A N 1
ATOM 753 C CA . ALA A 1 97 ? 9.090 29.171 74.014 1.00 27.89 94 ALA A CA 1
ATOM 754 C C . ALA A 1 97 ? 10.450 28.783 74.602 1.00 34.86 94 ALA A C 1
ATOM 755 O O . ALA A 1 97 ? 11.229 29.669 74.945 1.00 37.97 94 ALA A O 1
ATOM 757 N N . ALA A 1 98 ? 10.747 27.468 74.689 1.00 30.73 95 ALA A N 1
ATOM 758 C CA . ALA A 1 98 ? 12.024 26.952 75.209 1.00 30.59 95 ALA A CA 1
ATOM 759 C C . ALA A 1 98 ? 13.107 26.881 74.089 1.00 34.08 95 ALA A C 1
ATOM 760 O O . ALA A 1 98 ? 14.239 26.447 74.338 1.00 33.77 95 ALA A O 1
ATOM 762 N N . GLY A 1 99 ? 12.760 27.367 72.893 1.00 28.90 96 GLY A N 1
ATOM 763 C CA . GLY A 1 99 ? 13.681 27.442 71.762 1.00 27.93 96 GLY A CA 1
ATOM 764 C C . GLY A 1 99 ? 13.842 26.210 70.903 1.00 30.06 96 GLY A C 1
ATOM 765 O O . GLY A 1 99 ? 14.799 26.120 70.138 1.00 29.22 96 GLY A O 1
ATOM 766 N N . VAL A 1 100 ? 12.918 25.258 71.004 1.00 26.33 97 VAL A N 1
ATOM 767 C CA . VAL A 1 100 ? 12.990 24.019 70.221 1.00 25.25 97 VAL A CA 1
ATOM 768 C C . VAL A 1 100 ? 12.103 24.139 68.982 1.00 25.83 97 VAL A C 1
ATOM 769 O O . VAL A 1 100 ? 10.931 24.511 69.104 1.00 25.20 97 VAL A O 1
ATOM 773 N N . ASP A 1 101 ? 12.635 23.766 67.800 1.00 20.20 98 ASP A N 1
ATOM 774 C CA . ASP A 1 101 ? 11.826 23.697 66.588 1.00 19.53 98 ASP A CA 1
ATOM 775 C C . ASP A 1 101 ? 11.019 22.393 66.627 1.00 23.13 98 ASP A C 1
ATOM 776 O O . ASP A 1 101 ? 11.538 21.352 67.019 1.00 23.32 98 ASP A O 1
ATOM 781 N N . ILE A 1 102 ? 9.764 22.458 66.250 1.00 18.19 99 ILE A N 1
ATOM 782 C CA . ILE A 1 102 ? 8.881 21.295 66.212 1.00 17.74 99 ILE A CA 1
ATOM 783 C C . ILE A 1 102 ? 8.584 20.986 64.756 1.00 20.68 99 ILE A C 1
ATOM 784 O O . ILE A 1 102 ? 8.296 21.896 63.987 1.00 19.85 99 ILE A O 1
ATOM 789 N N . PHE A 1 103 ? 8.685 19.708 64.380 1.00 16.29 100 PHE A N 1
ATOM 790 C CA . PHE A 1 103 ? 8.387 19.284 63.026 1.00 16.36 100 PHE A CA 1
ATOM 791 C C . PHE A 1 103 ? 7.138 18.422 63.084 1.00 23.78 100 PHE A C 1
ATOM 792 O O . PHE A 1 103 ? 7.077 17.478 63.869 1.00 25.95 100 PHE A O 1
ATOM 800 N N . LEU A 1 104 ? 6.123 18.787 62.312 1.00 18.30 101 LEU A N 1
ATOM 801 C CA . LEU A 1 104 ? 4.863 18.052 62.281 1.00 19.00 101 LEU A CA 1
ATOM 802 C C . LEU A 1 104 ? 4.507 17.733 60.815 1.00 23.26 101 LEU A C 1
ATOM 803 O O . LEU A 1 104 ? 4.416 18.628 59.980 1.00 23.68 101 LEU A O 1
ATOM 808 N N . GLU A 1 105 ? 4.278 16.472 60.540 1.00 19.06 102 GLU A N 1
ATOM 809 C CA . GLU A 1 105 ? 3.843 15.953 59.256 1.00 20.76 102 GLU A CA 1
ATOM 810 C C . GLU A 1 105 ? 2.362 15.627 59.387 1.00 26.18 102 GLU A C 1
ATOM 811 O O . GLU A 1 105 ? 1.985 14.875 60.288 1.00 27.50 102 GLU A O 1
ATOM 817 N N . ILE A 1 106 ? 1.527 16.159 58.489 1.00 21.28 103 ILE A N 1
ATOM 818 C CA . ILE A 1 106 ? 0.085 15.962 58.611 1.00 19.98 103 ILE A CA 1
ATOM 819 C C . ILE A 1 106 ? -0.633 15.974 57.254 1.00 19.48 103 ILE A C 1
ATOM 820 O O . ILE A 1 106 ? -0.142 16.541 56.285 1.00 18.34 103 ILE A O 1
ATOM 825 N N . GLU A 1 107 ? -1.790 15.312 57.191 1.00 15.25 104 GLU A N 1
ATOM 826 C CA . GLU A 1 107 ? -2.655 15.263 55.994 1.00 16.60 104 GLU A CA 1
ATOM 827 C C . GLU A 1 107 ? -3.154 16.682 55.650 1.00 19.89 104 GLU A C 1
ATOM 828 O O . GLU A 1 107 ? -3.143 17.536 56.530 1.00 17.83 104 GLU A O 1
ATOM 834 N N . VAL A 1 108 ? -3.579 16.953 54.385 1.00 18.68 105 VAL A N 1
ATOM 835 C CA . VAL A 1 108 ? -3.977 18.307 53.968 1.00 18.85 105 VAL A CA 1
ATOM 836 C C . VAL A 1 108 ? -5.135 18.857 54.782 1.00 21.92 105 VAL A C 1
ATOM 837 O O . VAL A 1 108 ? -5.101 20.050 55.087 1.00 20.75 105 VAL A O 1
ATOM 841 N N . GLN A 1 109 ? -6.131 18.009 55.169 1.00 19.15 106 GLN A N 1
ATOM 842 C CA . GLN A 1 109 ? -7.271 18.502 55.957 1.00 19.58 106 GLN A CA 1
ATOM 843 C C . GLN A 1 109 ? -6.852 18.867 57.406 1.00 26.39 106 GLN A C 1
ATOM 844 O O . GLN A 1 109 ? -7.342 19.854 57.950 1.00 28.41 106 GLN A O 1
ATOM 850 N N . GLY A 1 110 ? -5.894 18.136 57.964 1.00 23.32 107 GLY A N 1
ATOM 851 C CA . GLY A 1 110 ? -5.340 18.448 59.281 1.00 21.36 107 GLY A CA 1
ATOM 852 C C . GLY A 1 110 ? -4.521 19.730 59.264 1.00 22.69 107 GLY A C 1
ATOM 853 O O . GLY A 1 110 ? -4.594 20.532 60.202 1.00 22.14 107 GLY A O 1
ATOM 854 N N . ALA A 1 111 ? -3.745 19.942 58.179 1.00 18.84 108 ALA A N 1
ATOM 855 C CA . ALA A 1 111 ? -2.887 21.127 58.001 1.00 18.69 108 ALA A CA 1
ATOM 856 C C . ALA A 1 111 ? -3.681 22.419 57.978 1.00 23.73 108 ALA A C 1
ATOM 857 O O . ALA A 1 111 ? -3.224 23.412 58.547 1.00 24.28 108 ALA A O 1
ATOM 867 N N . GLN A 1 113 ? -6.448 22.940 59.627 1.00 23.62 110 GLN A N 1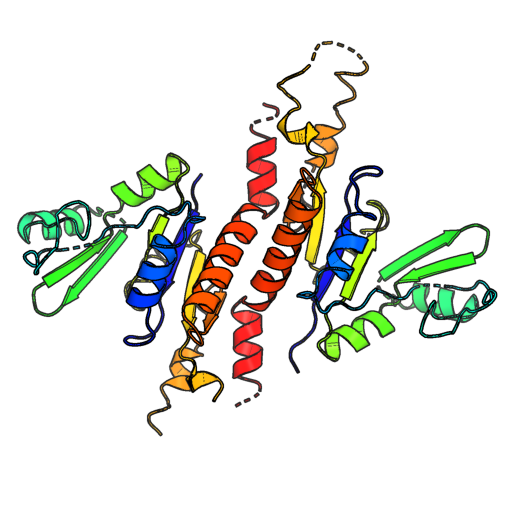
ATOM 868 C CA . GLN A 1 113 ? -6.864 23.208 61.031 1.00 23.26 110 GLN A CA 1
ATOM 869 C C . GLN A 1 113 ? -5.678 23.919 61.751 1.00 22.00 110 GLN A C 1
ATOM 870 O O . GLN A 1 113 ? -5.876 24.929 62.403 1.00 21.90 110 GLN A O 1
ATOM 876 N N . VAL A 1 114 ? -4.452 23.381 61.592 1.00 16.51 111 VAL A N 1
ATOM 877 C CA . VAL A 1 114 ? -3.218 23.906 62.216 1.00 16.25 111 VAL A CA 1
ATOM 878 C C . VAL A 1 114 ? -2.951 25.335 61.702 1.00 21.02 111 VAL A C 1
ATOM 879 O O . VAL A 1 114 ? -2.593 26.202 62.499 1.00 19.97 111 VAL A O 1
ATOM 883 N N . ARG A 1 115 ? -3.145 25.577 60.374 1.00 19.31 112 ARG A N 1
ATOM 884 C CA . ARG A 1 115 ? -2.923 26.890 59.762 1.00 21.28 112 ARG A CA 1
ATOM 885 C C . ARG A 1 115 ? -3.829 27.942 60.368 1.00 29.08 112 ARG A C 1
ATOM 886 O O . ARG A 1 115 ? -3.356 29.031 60.686 1.00 30.11 112 ARG A O 1
ATOM 894 N N . LYS A 1 116 ? -5.111 27.603 60.564 1.00 27.33 113 LYS A N 1
ATOM 895 C CA . LYS A 1 116 ? -6.095 28.507 61.157 1.00 29.62 113 LYS A CA 1
ATOM 896 C C . LYS A 1 116 ? -5.745 28.784 62.628 1.00 36.15 113 LYS A C 1
ATOM 897 O O . LYS A 1 116 ? -5.816 29.925 63.065 1.00 38.78 113 LYS A O 1
ATOM 903 N N . ALA A 1 117 ? -5.323 27.751 63.379 1.00 32.45 114 ALA A N 1
ATOM 904 C CA . ALA A 1 117 ? -4.986 27.884 64.799 1.00 32.41 114 ALA A CA 1
ATOM 905 C C . ALA A 1 117 ? -3.583 28.494 65.053 1.00 33.81 114 ALA A C 1
ATOM 906 O O . ALA A 1 117 ? -3.401 29.153 66.073 1.00 34.97 114 ALA A O 1
ATOM 916 N N . PRO A 1 119 ? -1.156 30.549 62.597 1.00 29.49 116 PRO A N 1
ATOM 917 C CA . PRO A 1 119 ? -0.650 31.116 61.331 1.00 30.06 116 PRO A CA 1
ATOM 918 C C . PRO A 1 119 ? 0.862 31.438 61.355 1.00 34.39 116 PRO A C 1
ATOM 919 O O . PRO A 1 119 ? 1.451 31.566 60.283 1.00 35.14 116 PRO A O 1
ATOM 923 N N . GLU A 1 120 ? 1.502 31.493 62.550 1.00 30.37 117 GLU A N 1
ATOM 924 C CA . GLU A 1 120 ? 2.956 31.741 62.725 1.00 30.30 117 GLU A CA 1
ATOM 925 C C . GLU A 1 120 ? 3.806 30.505 62.307 1.00 27.92 117 GLU A C 1
ATOM 926 O O . GLU A 1 120 ? 5.034 30.610 62.202 1.00 25.70 117 GLU A O 1
ATOM 932 N N . GLY A 1 121 ? 3.163 29.343 62.129 1.00 22.28 118 GLY A N 1
ATOM 933 C CA . GLY A 1 121 ? 3.876 28.141 61.687 1.00 20.10 118 GLY A CA 1
ATOM 934 C C . GLY A 1 121 ? 4.438 28.311 60.285 1.00 21.72 118 GLY A C 1
ATOM 935 O O . GLY A 1 121 ? 4.013 29.202 59.557 1.00 20.62 118 GLY A O 1
ATOM 936 N N . ILE A 1 122 ? 5.429 27.498 59.913 1.00 17.25 119 ILE A N 1
ATOM 937 C CA . ILE A 1 122 ? 6.028 27.493 58.583 1.00 16.21 119 ILE A CA 1
ATOM 938 C C . ILE A 1 122 ? 5.419 26.285 57.865 1.00 18.84 119 ILE A C 1
ATOM 939 O O . ILE A 1 122 ? 5.700 25.132 58.212 1.00 16.53 119 ILE A O 1
ATOM 944 N N . PHE A 1 123 ? 4.564 26.570 56.884 1.00 15.42 120 PHE A N 1
ATOM 945 C CA . PHE A 1 123 ? 3.788 25.588 56.166 1.00 15.02 120 PHE A CA 1
ATOM 946 C C . PHE A 1 123 ? 4.454 25.231 54.846 1.00 17.44 120 PHE A C 1
ATOM 947 O O . PHE A 1 123 ? 4.638 26.087 53.976 1.00 15.60 120 PHE A O 1
ATOM 955 N N . ILE A 1 124 ? 4.861 23.952 54.735 1.00 14.14 121 ILE A N 1
ATOM 956 C CA . ILE A 1 124 ? 5.579 23.457 53.541 1.00 13.19 121 ILE A CA 1
ATOM 957 C C . ILE A 1 124 ? 4.695 22.465 52.799 1.00 17.85 121 ILE A C 1
ATOM 958 O O . ILE A 1 124 ? 4.242 21.489 53.380 1.00 19.50 121 ILE A O 1
ATOM 963 N N . PHE A 1 125 ? 4.415 22.745 51.531 1.00 14.08 122 PHE A N 1
ATOM 964 C CA . PHE A 1 125 ? 3.599 21.859 50.718 1.00 14.48 122 PHE A CA 1
ATOM 965 C C . PHE A 1 125 ? 4.509 20.931 49.919 1.00 17.64 122 PHE A C 1
ATOM 966 O O . PHE A 1 125 ? 5.198 21.389 49.005 1.00 16.09 122 PHE A O 1
ATOM 974 N N . LEU A 1 126 ? 4.504 19.635 50.255 1.00 14.67 123 LEU A N 1
ATOM 975 C CA . LEU A 1 126 ? 5.317 18.651 49.530 1.00 14.75 123 LEU A CA 1
ATOM 976 C C . LEU A 1 126 ? 4.571 18.309 48.247 1.00 19.22 123 LEU A C 1
ATOM 977 O O . LEU A 1 126 ? 3.434 17.852 48.284 1.00 17.96 123 LEU A O 1
ATOM 982 N N . THR A 1 127 ? 5.210 18.583 47.115 1.00 17.02 124 THR A N 1
ATOM 983 C CA . THR A 1 127 ? 4.606 18.546 45.779 1.00 18.96 124 THR A CA 1
ATOM 984 C C . THR A 1 127 ? 4.966 17.295 44.950 1.00 22.26 124 THR A C 1
ATOM 985 O O . THR A 1 127 ? 6.137 16.935 44.867 1.00 20.29 124 THR A O 1
ATOM 989 N N . PRO A 1 128 ? 3.968 16.654 44.283 1.00 20.64 125 PRO A N 1
ATOM 990 C CA . PRO A 1 128 ? 4.286 15.531 43.394 1.00 21.67 125 PRO A CA 1
ATOM 991 C C . PRO A 1 128 ? 5.192 15.977 42.234 1.00 28.25 125 PRO A C 1
ATOM 992 O O . PRO A 1 128 ? 4.994 17.079 41.703 1.00 27.73 125 PRO A O 1
ATOM 996 N N . PRO A 1 129 ? 6.196 15.172 41.816 1.00 28.40 126 PRO A N 1
ATOM 997 C CA . PRO A 1 129 ? 7.031 15.593 40.676 1.00 31.55 126 PRO A CA 1
ATOM 998 C C . PRO A 1 129 ? 6.286 15.634 39.331 1.00 42.15 126 PRO A C 1
ATOM 999 O O . PRO A 1 129 ? 6.777 16.291 38.407 1.00 44.86 126 PRO A O 1
ATOM 1003 N N . ASP A 1 130 ? 5.106 14.988 39.219 1.00 48.48 127 ASP A N 1
ATOM 1004 C CA . ASP A 1 130 ? 4.300 14.962 37.984 1.00 49.09 127 ASP A CA 1
ATOM 1005 C C . ASP A 1 130 ? 3.613 16.310 37.683 1.00 53.24 127 ASP A C 1
ATOM 1006 O O . ASP A 1 130 ? 3.244 16.542 36.531 1.00 52.42 127 ASP A O 1
ATOM 1011 N N . LEU A 1 131 ? 3.438 17.175 38.705 1.00 49.55 128 LEU A N 1
ATOM 1012 C CA . LEU A 1 131 ? 2.777 18.470 38.573 1.00 48.97 128 LEU A CA 1
ATOM 1013 C C . LEU A 1 131 ? 3.476 19.352 37.510 1.00 54.63 128 LEU A C 1
ATOM 1014 O O . LEU A 1 131 ? 2.781 19.878 36.637 1.00 53.61 128 LEU A O 1
ATOM 1019 N N . SER A 1 132 ? 4.824 19.437 37.520 1.00 53.45 129 SER A N 1
ATOM 1020 C CA . SER A 1 132 ? 5.566 20.215 36.509 1.00 54.49 129 SER A CA 1
ATOM 1021 C C . SER A 1 132 ? 5.595 19.499 35.138 1.00 60.76 129 SER A C 1
ATOM 1022 O O . SER A 1 132 ? 5.727 20.151 34.096 1.00 61.01 129 SER A O 1
ATOM 1025 N N . GLU A 1 133 ? 5.474 18.164 35.146 1.00 58.18 130 GLU A N 1
ATOM 1026 C CA . GLU A 1 133 ? 5.503 17.339 33.939 1.00 58.73 130 GLU A CA 1
ATOM 1027 C C . GLU A 1 133 ? 4.080 17.044 33.423 1.00 63.32 130 GLU A C 1
ATOM 1028 O O . GLU A 1 133 ? 3.903 16.122 32.617 1.00 63.34 130 GLU A O 1
ATOM 1034 N N . LEU A 1 134 ? 3.078 17.865 33.826 1.00 59.80 131 LEU A N 1
ATOM 1035 C CA . LEU A 1 134 ? 1.676 17.684 33.415 1.00 59.80 131 LEU A CA 1
ATOM 1036 C C . LEU A 1 134 ? 1.492 17.826 31.892 1.00 66.47 131 LEU A C 1
ATOM 1037 O O . LEU A 1 134 ? 0.891 16.939 31.282 1.00 65.45 131 LEU A O 1
ATOM 1042 N N . LYS A 1 135 ? 2.015 18.923 31.287 1.00 65.55 132 LYS A N 1
ATOM 1043 C CA . LYS A 1 135 ? 1.896 19.196 29.845 1.00 66.87 132 LYS A CA 1
ATOM 1044 C C . LYS A 1 135 ? 2.576 18.113 28.995 1.00 73.15 132 LYS A C 1
ATOM 1045 O O . LYS A 1 135 ? 2.048 17.760 27.941 1.00 72.76 132 LYS A O 1
ATOM 1051 N N . ASN A 1 136 ? 3.699 17.542 29.482 1.00 71.58 133 ASN A N 1
ATOM 1052 C CA . ASN A 1 136 ? 4.424 16.463 28.801 1.00 72.64 133 ASN A CA 1
ATOM 1053 C C . ASN A 1 136 ? 3.698 15.111 29.020 1.00 77.54 133 ASN A C 1
ATOM 1054 O O . ASN A 1 136 ? 4.272 14.177 29.593 1.00 77.62 133 ASN A O 1
ATOM 1059 N N . ARG A 1 137 ? 2.420 15.029 28.578 1.00 74.30 134 ARG A N 1
ATOM 1060 C CA . ARG A 1 137 ? 1.548 13.852 28.687 1.00 99.47 134 ARG A CA 1
ATOM 1061 C C . ARG A 1 137 ? 0.604 13.785 27.486 1.00 127.05 134 ARG A C 1
ATOM 1062 O O . ARG A 1 137 ? -0.028 12.759 27.242 1.00 90.02 134 ARG A O 1
ATOM 1070 N N . SER A 1 145 ? -10.410 14.655 24.961 1.00 88.86 142 SER A N 1
ATOM 1071 C CA . SER A 1 145 ? -9.708 14.460 26.226 1.00 87.41 142 SER A CA 1
ATOM 1072 C C . SER A 1 145 ? -10.299 13.315 27.043 1.00 90.86 142 SER A C 1
ATOM 1073 O O . SER A 1 145 ? -11.519 13.238 27.219 1.00 90.83 142 SER A O 1
ATOM 1084 N N . GLU A 1 147 ? -11.146 11.081 30.444 1.00 79.53 144 GLU A N 1
ATOM 1085 C CA . GLU A 1 147 ? -11.650 11.503 31.749 1.00 77.35 144 GLU A CA 1
ATOM 1086 C C . GLU A 1 147 ? -10.505 11.501 32.770 1.00 75.59 144 GLU A C 1
ATOM 1087 O O . GLU A 1 147 ? -10.530 12.316 33.684 1.00 72.40 144 GLU A O 1
ATOM 1093 N N . VAL A 1 148 ? -9.471 10.651 32.555 1.00 71.60 145 VAL A N 1
ATOM 1094 C CA . VAL A 1 148 ? -8.271 10.554 33.395 1.00 70.65 145 VAL A CA 1
ATOM 1095 C C . VAL A 1 148 ? -7.387 11.822 33.190 1.00 72.50 145 VAL A C 1
ATOM 1096 O O . VAL A 1 148 ? -6.912 12.369 34.188 1.00 71.84 145 VAL A O 1
ATOM 1100 N N . VAL A 1 149 ? -7.220 12.307 31.927 1.00 67.71 146 VAL A N 1
ATOM 1101 C CA . VAL A 1 149 ? -6.428 13.508 31.588 1.00 66.23 146 VAL A CA 1
ATOM 1102 C C . VAL A 1 149 ? -7.125 14.733 32.202 1.00 67.90 146 VAL A C 1
ATOM 1103 O O . VAL A 1 149 ? -6.456 15.582 32.800 1.00 65.55 146 VAL A O 1
ATOM 1107 N N . GLU A 1 150 ? -8.473 14.786 32.077 1.00 52.61 147 GLU A N 1
ATOM 1108 C CA . GLU A 1 150 ? -9.333 15.812 32.661 1.00 51.46 147 GLU A CA 1
ATOM 1109 C C . GLU A 1 150 ? -9.215 15.820 34.196 1.00 52.29 147 GLU A C 1
ATOM 1110 O O . GLU A 1 150 ? -9.187 16.895 34.785 1.00 51.87 147 GLU A O 1
ATOM 1116 N N . GLU A 1 151 ? -9.132 14.625 34.827 1.00 46.92 148 GLU A N 1
ATOM 1117 C CA . GLU A 1 151 ? -8.972 14.454 36.271 1.00 45.12 148 GLU A CA 1
ATOM 1118 C C . GLU A 1 151 ? -7.571 14.913 36.718 1.00 47.70 148 GLU A C 1
ATOM 1119 O O . GLU A 1 151 ? -7.455 15.591 37.734 1.00 46.49 148 GLU A O 1
ATOM 1125 N N . ARG A 1 152 ? -6.516 14.550 35.955 1.00 44.09 149 ARG A N 1
ATOM 1126 C CA . ARG A 1 152 ? -5.127 14.924 36.244 1.00 43.52 149 ARG A CA 1
ATOM 1127 C C . ARG A 1 152 ? -4.938 16.449 36.198 1.00 43.34 149 ARG A C 1
ATOM 1128 O O . ARG A 1 152 ? -4.259 17.009 37.072 1.00 39.19 149 ARG A O 1
ATOM 1144 N N . GLU A 1 154 ? -7.449 18.653 36.622 1.00 35.93 151 GLU A N 1
ATOM 1145 C CA . GLU A 1 154 ? -8.263 19.157 37.723 1.00 34.74 151 GLU A CA 1
ATOM 1146 C C . GLU A 1 154 ? -7.495 19.032 39.043 1.00 34.24 151 GLU A C 1
ATOM 1147 O O . GLU A 1 154 ? -7.526 19.966 39.840 1.00 32.90 151 GLU A O 1
ATOM 1153 N N . THR A 1 155 ? -6.789 17.897 39.253 1.00 28.93 152 THR A N 1
ATOM 1154 C CA . THR A 1 155 ? -5.979 17.645 40.450 1.00 28.16 152 THR A CA 1
ATOM 1155 C C . THR A 1 155 ? -4.879 18.720 40.538 1.00 29.41 152 THR A C 1
ATOM 1156 O O . THR A 1 155 ? -4.715 19.357 41.579 1.00 27.91 152 THR A O 1
ATOM 1160 N N . ALA A 1 156 ? -4.190 18.955 39.422 1.00 25.81 153 ALA A N 1
ATOM 1161 C CA . ALA A 1 156 ? -3.123 19.942 39.303 1.00 27.08 153 ALA A CA 1
ATOM 1162 C C . ALA A 1 156 ? -3.611 21.338 39.686 1.00 30.38 153 ALA A C 1
ATOM 1163 O O . ALA A 1 156 ? -2.983 21.991 40.503 1.00 28.48 153 ALA A O 1
ATOM 1165 N N . LYS A 1 157 ? -4.765 21.763 39.147 1.00 28.60 154 LYS A N 1
ATOM 1166 C CA . LYS A 1 157 ? -5.343 23.072 39.433 1.00 29.02 154 LYS A CA 1
ATOM 1167 C C . LYS A 1 157 ? -5.658 23.219 40.923 1.00 29.15 154 LYS A C 1
ATOM 1168 O O . LYS A 1 157 ? -5.342 24.252 41.493 1.00 28.10 154 LYS A O 1
ATOM 1174 N N . LYS A 1 158 ? -6.223 22.180 41.557 1.00 24.86 155 LYS A N 1
ATOM 1175 C CA . LYS A 1 158 ? -6.572 22.207 42.985 1.00 23.07 155 LYS A CA 1
ATOM 1176 C C . LYS A 1 158 ? -5.326 22.186 43.869 1.00 25.55 155 LYS A C 1
ATOM 1177 O O . LYS A 1 158 ? -5.332 22.799 44.932 1.00 22.34 155 LYS A O 1
ATOM 1183 N N . GLU A 1 159 ? -4.268 21.473 43.459 1.00 23.27 156 GLU A N 1
ATOM 1184 C CA . GLU A 1 159 ? -3.015 21.483 44.232 1.00 23.11 156 GLU A CA 1
ATOM 1185 C C . GLU A 1 159 ? -2.413 22.898 44.221 1.00 28.42 156 GLU A C 1
ATOM 1186 O O . GLU A 1 159 ? -1.923 23.357 45.244 1.00 27.87 156 GLU A O 1
ATOM 1192 N N . ILE A 1 160 ? -2.441 23.575 43.058 1.00 26.59 157 ILE A N 1
ATOM 1193 C CA . ILE A 1 160 ? -1.890 24.931 42.890 1.00 29.08 157 ILE A CA 1
ATOM 1194 C C . ILE A 1 160 ? -2.721 25.933 43.725 1.00 29.93 157 ILE A C 1
ATOM 1195 O O . ILE A 1 160 ? -2.159 26.820 44.358 1.00 27.57 157 ILE A O 1
ATOM 1200 N N . GLU A 1 161 ? -4.052 25.767 43.746 1.00 27.11 158 GLU A N 1
ATOM 1201 C CA . GLU A 1 161 ? -4.960 26.586 44.554 1.00 26.90 158 GLU A CA 1
ATOM 1202 C C . GLU A 1 161 ? -4.664 26.356 46.056 1.00 30.58 158 GLU A C 1
ATOM 1203 O O . GLU A 1 161 ? -4.534 27.337 46.800 1.00 31.25 158 GLU A O 1
ATOM 1233 N N . ALA A 1 164 ? -1.543 28.119 47.805 1.00 26.77 161 ALA A N 1
ATOM 1234 C CA . ALA A 1 164 ? -1.621 29.565 48.123 1.00 28.18 161 ALA A CA 1
ATOM 1235 C C . ALA A 1 164 ? -1.754 29.808 49.641 1.00 31.10 161 ALA A C 1
ATOM 1236 O O . ALA A 1 164 ? -1.445 30.890 50.131 1.00 32.37 161 ALA A O 1
ATOM 1238 N N . SER A 1 165 ? -2.196 28.787 50.376 1.00 26.12 162 SER A N 1
ATOM 1239 C CA . SER A 1 165 ? -2.315 28.800 51.827 1.00 25.90 162 SER A CA 1
ATOM 1240 C C . SER A 1 165 ? -1.002 28.442 52.487 1.00 25.53 162 SER A C 1
ATOM 1241 O O . SER A 1 165 ? -0.917 28.511 53.707 1.00 26.17 162 SER A O 1
ATOM 1244 N N . TYR A 1 166 ? 0.009 28.030 51.706 1.00 17.00 163 TYR A N 1
ATOM 1245 C CA . TYR A 1 166 ? 1.274 27.575 52.273 1.00 16.56 163 TYR A CA 1
ATOM 1246 C C . TYR A 1 166 ? 2.364 28.618 52.085 1.00 20.03 163 TYR A C 1
ATOM 1247 O O . TYR A 1 166 ? 2.204 29.532 51.285 1.00 19.13 163 TYR A O 1
ATOM 1256 N N . ASP A 1 167 ? 3.463 28.477 52.828 1.00 15.36 164 ASP A N 1
ATOM 1257 C CA . ASP A 1 167 ? 4.570 29.417 52.719 1.00 14.59 164 ASP A CA 1
ATOM 1258 C C . ASP A 1 167 ? 5.554 28.982 51.632 1.00 18.25 164 ASP A C 1
ATOM 1259 O O . ASP A 1 167 ? 6.074 29.826 50.911 1.00 17.34 164 ASP A O 1
ATOM 1264 N N . TYR A 1 168 ? 5.831 27.667 51.550 1.00 14.11 165 TYR A N 1
ATOM 1265 C CA . TYR A 1 168 ? 6.778 27.083 50.612 1.00 14.53 165 TYR A CA 1
ATOM 1266 C C . TYR A 1 168 ? 6.230 25.823 49.985 1.00 17.84 165 TYR A C 1
ATOM 1267 O O . TYR A 1 168 ? 5.368 25.178 50.573 1.00 16.31 165 TYR A O 1
ATOM 1276 N N . ALA A 1 169 ? 6.685 25.517 48.772 1.00 15.03 166 ALA A N 1
ATOM 1277 C CA . ALA A 1 169 ? 6.334 24.285 48.057 1.00 15.56 166 ALA A CA 1
ATOM 1278 C C . ALA A 1 169 ? 7.642 23.607 47.653 1.00 19.88 166 ALA A C 1
ATOM 1279 O O . ALA A 1 169 ? 8.531 24.274 47.093 1.00 19.13 166 ALA A O 1
ATOM 1281 N N . VAL A 1 170 ? 7.794 22.315 48.018 1.00 14.75 167 VAL A N 1
ATOM 1282 C CA . VAL A 1 170 ? 9.020 21.531 47.758 1.00 14.46 167 VAL A CA 1
ATOM 1283 C C . VAL A 1 170 ? 8.631 20.297 46.964 1.00 18.60 167 VAL A C 1
ATOM 1284 O O . VAL A 1 170 ? 7.732 19.574 47.383 1.00 18.30 167 VAL A O 1
ATOM 1288 N N . VAL A 1 171 ? 9.297 20.041 45.833 1.00 14.72 168 VAL A N 1
ATOM 1289 C CA . VAL A 1 171 ? 9.004 18.864 45.010 1.00 17.05 168 VAL A CA 1
ATOM 1290 C C . VAL A 1 171 ? 9.690 17.639 45.613 1.00 20.00 168 VAL A C 1
ATOM 1291 O O . VAL A 1 171 ? 10.875 17.693 45.948 1.00 19.09 168 VAL A O 1
ATOM 1295 N N . ASN A 1 172 ? 8.968 16.532 45.736 1.00 15.55 169 ASN A N 1
ATOM 1296 C CA . ASN A 1 172 ? 9.611 15.304 46.181 1.00 15.13 169 ASN A CA 1
ATOM 1297 C C . ASN A 1 172 ? 10.047 14.505 44.941 1.00 19.82 169 ASN A C 1
ATOM 1298 O O . ASN A 1 172 ? 9.438 13.495 44.586 1.00 20.46 169 ASN A O 1
ATOM 1303 N N . ASP A 1 173 ? 11.084 15.009 44.262 1.00 16.17 170 ASP A N 1
ATOM 1304 C CA . ASP A 1 173 ? 11.703 14.387 43.081 1.00 19.50 170 ASP A CA 1
ATOM 1305 C C . ASP A 1 173 ? 12.597 13.224 43.597 1.00 23.53 170 ASP A C 1
ATOM 1306 O O . ASP A 1 173 ? 12.470 12.089 43.169 1.00 23.35 170 ASP A O 1
ATOM 1311 N N . VAL A 1 174 ? 13.447 13.537 44.587 1.00 19.23 171 VAL A N 1
ATOM 1312 C CA . VAL A 1 174 ? 14.340 12.619 45.300 1.00 18.41 171 VAL A CA 1
ATOM 1313 C C . VAL A 1 174 ? 14.181 12.976 46.761 1.00 20.06 171 VAL A C 1
ATOM 1314 O O . VAL A 1 174 ? 14.222 14.162 47.096 1.00 19.21 171 VAL A O 1
ATOM 1318 N N . VAL A 1 175 ? 13.983 11.981 47.629 1.00 16.28 172 VAL A N 1
ATOM 1319 C CA . VAL A 1 175 ? 13.787 12.236 49.067 1.00 16.31 172 VAL A CA 1
ATOM 1320 C C . VAL A 1 175 ? 14.943 13.095 49.628 1.00 19.31 172 VAL A C 1
ATOM 1321 O O . VAL A 1 175 ? 14.656 14.118 50.238 1.00 18.20 172 VAL A O 1
ATOM 1325 N N . ALA A 1 176 ? 16.214 12.743 49.315 1.00 16.04 173 ALA A N 1
ATOM 1326 C CA . ALA A 1 176 ? 17.400 13.484 49.764 1.00 17.39 173 ALA A CA 1
ATOM 1327 C C . ALA A 1 176 ? 17.324 14.968 49.389 1.00 17.91 173 ALA A C 1
ATOM 1328 O O . ALA A 1 176 ? 17.756 15.798 50.172 1.00 15.66 173 ALA A O 1
ATOM 1330 N N . ASN A 1 177 ? 16.809 15.288 48.177 1.00 15.04 174 ASN A N 1
ATOM 1331 C CA . ASN A 1 177 ? 16.692 16.667 47.686 1.00 13.55 174 ASN A CA 1
ATOM 1332 C C . ASN A 1 177 ? 15.624 17.427 48.462 1.00 17.17 174 ASN A C 1
ATOM 1333 O O . ASN A 1 177 ? 15.828 18.586 48.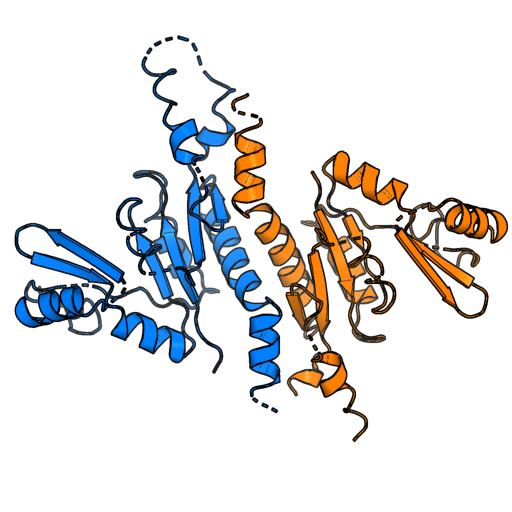780 1.00 15.75 174 ASN A O 1
ATOM 1338 N N . ALA A 1 178 ? 14.468 16.794 48.745 1.00 13.55 175 ALA A N 1
ATOM 1339 C CA . ALA A 1 178 ? 13.399 17.435 49.527 1.00 11.95 175 ALA A CA 1
ATOM 1340 C C . ALA A 1 178 ? 13.903 17.737 50.961 1.00 15.47 175 ALA A C 1
ATOM 1341 O O . ALA A 1 178 ? 13.615 18.789 51.513 1.00 14.97 175 ALA A O 1
ATOM 1343 N N . VAL A 1 179 ? 14.678 16.817 51.551 1.00 13.13 176 VAL A N 1
ATOM 1344 C CA . VAL A 1 179 ? 15.267 17.003 52.889 1.00 12.94 176 VAL A CA 1
ATOM 1345 C C . VAL A 1 179 ? 16.198 18.225 52.866 1.00 15.35 176 VAL A C 1
ATOM 1346 O O . VAL A 1 179 ? 16.126 19.057 53.760 1.00 15.83 176 VAL A O 1
ATOM 1350 N N . GLN A 1 180 ? 17.049 18.331 51.830 1.00 13.97 177 GLN A N 1
ATOM 1351 C CA . GLN A 1 180 ? 18.024 19.442 51.751 1.00 14.90 177 GLN A CA 1
ATOM 1352 C C . GLN A 1 180 ? 17.293 20.811 51.644 1.00 18.90 177 GLN A C 1
ATOM 1353 O O . GLN A 1 180 ? 17.695 21.798 52.270 1.00 18.48 177 GLN A O 1
ATOM 1359 N N . LYS A 1 181 ? 16.216 20.852 50.860 1.00 13.59 178 LYS A N 1
ATOM 1360 C CA . LYS A 1 181 ? 15.431 22.074 50.688 1.00 13.09 178 LYS A CA 1
ATOM 1361 C C . LYS A 1 181 ? 14.691 22.440 51.976 1.00 17.03 178 LYS A C 1
ATOM 1362 O O . LYS A 1 181 ? 14.607 23.618 52.314 1.00 16.78 178 LYS A O 1
ATOM 1368 N N . ILE A 1 182 ? 14.159 21.437 52.689 1.00 14.63 179 ILE A N 1
ATOM 1369 C CA . ILE A 1 182 ? 13.459 21.654 53.961 1.00 15.40 179 ILE A CA 1
ATOM 1370 C C . ILE A 1 182 ? 14.434 22.199 54.996 1.00 19.19 179 ILE A C 1
ATOM 1371 O O . ILE A 1 182 ? 14.089 23.177 55.656 1.00 19.50 179 ILE A O 1
ATOM 1376 N N . LYS A 1 183 ? 15.672 21.632 55.095 1.00 15.21 180 LYS A N 1
ATOM 1377 C CA . LYS A 1 183 ? 16.686 22.154 56.033 1.00 15.50 180 LYS A CA 1
ATOM 1378 C C . LYS A 1 183 ? 17.025 23.589 55.695 1.00 17.04 180 LYS A C 1
ATOM 1379 O O . LYS A 1 183 ? 17.173 24.396 56.601 1.00 15.81 180 LYS A O 1
ATOM 1385 N N . GLY A 1 184 ? 17.139 23.891 54.402 1.00 16.41 181 GLY A N 1
ATOM 1386 C CA . GLY A 1 184 ? 17.411 25.234 53.888 1.00 16.78 181 GLY A CA 1
ATOM 1387 C C . GLY A 1 184 ? 16.308 26.219 54.270 1.00 19.87 181 GLY A C 1
ATOM 1388 O O . GLY A 1 184 ? 16.593 27.333 54.687 1.00 19.58 181 GLY A O 1
ATOM 1389 N N . ILE A 1 185 ? 15.042 25.797 54.157 1.00 15.80 182 ILE A N 1
ATOM 1390 C CA . ILE A 1 185 ? 13.901 26.640 54.524 1.00 15.07 182 ILE A CA 1
ATOM 1391 C C . ILE A 1 185 ? 13.973 27.016 56.006 1.00 17.99 182 ILE A C 1
ATOM 1392 O O . ILE A 1 185 ? 13.873 28.194 56.336 1.00 16.41 182 ILE A O 1
ATOM 1397 N N . VAL A 1 186 ? 14.158 26.003 56.890 1.00 15.39 183 VAL A N 1
ATOM 1398 C CA . VAL A 1 186 ? 14.172 26.219 58.342 1.00 15.25 183 VAL A CA 1
ATOM 1399 C C . VAL A 1 186 ? 15.367 27.113 58.720 1.00 19.08 183 VAL A C 1
ATOM 1400 O O . VAL A 1 186 ? 15.195 28.032 59.526 1.00 21.10 183 VAL A O 1
ATOM 1404 N N . GLU A 1 187 ? 16.555 26.872 58.139 1.00 17.58 184 GLU A N 1
ATOM 1405 C CA . GLU A 1 187 ? 17.722 27.713 58.442 1.00 20.16 184 GLU A CA 1
ATOM 1406 C C . GLU A 1 187 ? 17.476 29.154 58.007 1.00 22.48 184 GLU A C 1
ATOM 1407 O O . GLU A 1 187 ? 17.793 30.080 58.749 1.00 22.04 184 GLU A O 1
ATOM 1413 N N . THR A 1 188 ? 16.909 29.340 56.803 1.00 19.26 185 THR A N 1
ATOM 1414 C CA . THR A 1 188 ? 16.630 30.681 56.262 1.00 18.68 185 THR A CA 1
ATOM 1415 C C . THR A 1 188 ? 15.645 31.416 57.187 1.00 19.14 185 THR A C 1
ATOM 1416 O O . THR A 1 188 ? 15.850 32.584 57.477 1.00 18.47 185 THR A O 1
ATOM 1420 N N . GLU A 1 189 ? 14.581 30.745 57.628 1.00 15.28 186 GLU A N 1
ATOM 1421 C CA . GLU A 1 189 ? 13.602 31.387 58.533 1.00 15.90 186 GLU A CA 1
ATOM 1422 C C . GLU A 1 189 ? 14.287 31.884 59.818 1.00 19.66 186 GLU A C 1
ATOM 1423 O O . GLU A 1 189 ? 13.937 32.943 60.317 1.00 17.70 186 GLU A O 1
ATOM 1429 N N . HIS A 1 190 ? 15.299 31.144 60.328 1.00 17.31 187 HIS A N 1
ATOM 1430 C CA . HIS A 1 190 ? 16.025 31.584 61.529 1.00 17.60 187 HIS A CA 1
ATOM 1431 C C . HIS A 1 190 ? 16.987 32.774 61.231 1.00 22.79 187 HIS A C 1
ATOM 1432 O O . HIS A 1 190 ? 17.406 33.465 62.162 1.00 24.02 187 HIS A O 1
ATOM 1439 N N . LEU A 1 191 ? 17.304 33.028 59.954 1.00 16.19 188 LEU A N 1
ATOM 1440 C CA . LEU A 1 191 ? 18.189 34.140 59.591 1.00 17.38 188 LEU A CA 1
ATOM 1441 C C . LEU A 1 191 ? 17.429 35.463 59.295 1.00 19.50 188 LEU A C 1
ATOM 1442 O O . LEU A 1 191 ? 18.075 36.485 59.040 1.00 19.03 188 LEU A O 1
ATOM 1447 N N . LYS A 1 192 ? 16.095 35.452 59.344 1.00 14.61 189 LYS A N 1
ATOM 1448 C CA . LYS A 1 192 ? 15.297 36.668 59.133 1.00 14.43 189 LYS A CA 1
ATOM 1449 C C . LYS A 1 192 ? 15.688 37.690 60.190 1.00 19.12 189 LYS A C 1
ATOM 1450 O O . LYS A 1 192 ? 15.870 37.329 61.356 1.00 17.28 189 LYS A O 1
ATOM 1456 N N . THR A 1 193 ? 15.894 38.950 59.775 1.00 18.31 190 THR A N 1
ATOM 1457 C CA . THR A 1 193 ? 16.414 39.984 60.687 1.00 18.97 190 THR A CA 1
ATOM 1458 C C . THR A 1 193 ? 15.538 40.187 61.900 1.00 23.57 190 THR A C 1
ATOM 1459 O O . THR A 1 193 ? 16.082 40.470 62.967 1.00 25.24 190 THR A O 1
ATOM 1463 N N . GLU A 1 194 ? 14.209 40.031 61.785 1.00 19.56 191 GLU A N 1
ATOM 1464 C CA . GLU A 1 194 ? 13.348 40.213 62.971 1.00 20.63 191 GLU A CA 1
ATOM 1465 C C . GLU A 1 194 ? 13.787 39.274 64.101 1.00 26.39 191 GLU A C 1
ATOM 1466 O O . GLU A 1 194 ? 13.878 39.698 65.248 1.00 26.99 191 GLU A O 1
ATOM 1472 N N . ARG A 1 195 ? 14.113 38.009 63.753 1.00 25.25 192 ARG A N 1
ATOM 1473 C CA . ARG A 1 195 ? 14.537 36.970 64.700 1.00 25.74 192 ARG A CA 1
ATOM 1474 C C . ARG A 1 195 ? 15.975 37.207 65.164 1.00 26.07 192 ARG A C 1
ATOM 1475 O O . ARG A 1 195 ? 16.256 37.086 66.359 1.00 24.89 192 ARG A O 1
ATOM 1483 N N . VAL A 1 196 ? 16.865 37.574 64.232 1.00 21.12 193 VAL A N 1
ATOM 1484 C CA . VAL A 1 196 ? 18.285 37.829 64.521 1.00 22.00 193 VAL A CA 1
ATOM 1485 C C . VAL A 1 196 ? 18.420 39.046 65.461 1.00 28.47 193 VAL A C 1
ATOM 1486 O O . VAL A 1 196 ? 19.176 38.982 66.439 1.00 29.86 193 VAL A O 1
ATOM 1490 N N . ILE A 1 197 ? 17.683 40.142 65.173 1.00 23.36 194 ILE A N 1
ATOM 1491 C CA . ILE A 1 197 ? 17.710 41.346 66.005 1.00 24.08 194 ILE A CA 1
ATOM 1492 C C . ILE A 1 197 ? 17.276 40.999 67.427 1.00 31.32 194 ILE A C 1
ATOM 1493 O O . ILE A 1 197 ? 17.890 41.483 68.381 1.00 32.47 194 ILE A O 1
ATOM 1498 N N . HIS A 1 198 ? 16.220 40.176 67.563 1.00 30.83 195 HIS A N 1
ATOM 1499 C CA . HIS A 1 198 ? 15.696 39.768 68.862 1.00 33.95 195 HIS A CA 1
ATOM 1500 C C . HIS A 1 198 ? 16.806 39.106 69.702 1.00 41.17 195 HIS A C 1
ATOM 1501 O O . HIS A 1 198 ? 16.975 39.478 70.861 1.00 43.47 195 HIS A O 1
ATOM 1508 N N . ARG A 1 199 ? 17.597 38.187 69.095 1.00 41.77 196 ARG A N 1
ATOM 1509 C CA . ARG A 1 199 ? 18.736 37.513 69.738 1.00 43.22 196 ARG A CA 1
ATOM 1510 C C . ARG A 1 199 ? 19.785 38.519 70.222 1.00 49.06 196 ARG A C 1
ATOM 1511 O O . ARG A 1 199 ? 20.194 38.456 71.383 1.00 49.62 196 ARG A O 1
ATOM 1519 N N . TYR A 1 200 ? 20.206 39.449 69.339 1.00 45.34 197 TYR A N 1
ATOM 1520 C CA . TYR A 1 200 ? 21.209 40.463 69.658 1.00 45.83 197 TYR A CA 1
ATOM 1521 C C . TYR A 1 200 ? 20.749 41.447 70.742 1.00 53.35 197 TYR A C 1
ATOM 1522 O O . TYR A 1 200 ? 21.564 41.826 71.583 1.00 54.28 197 TYR A O 1
ATOM 1531 N N . LYS A 1 201 ? 19.463 41.851 70.731 1.00 50.46 198 LYS A N 1
ATOM 1532 C CA . LYS A 1 201 ? 18.919 42.785 71.724 1.00 51.38 198 LYS A CA 1
ATOM 1533 C C . LYS A 1 201 ? 18.816 42.149 73.116 1.00 60.76 198 LYS A C 1
ATOM 1534 O O . LYS A 1 201 ? 19.094 42.831 74.104 1.00 60.84 198 LYS A O 1
ATOM 1540 N N . LYS A 1 202 ? 18.422 40.855 73.192 1.00 60.79 199 LYS A N 1
ATOM 1541 C CA . LYS A 1 202 ? 18.314 40.092 74.444 1.00 63.33 199 LYS A CA 1
ATOM 1542 C C . LYS A 1 202 ? 19.697 39.894 75.081 1.00 73.39 199 LYS A C 1
ATOM 1543 O O . LYS A 1 202 ? 19.807 39.815 76.305 1.00 74.57 199 LYS A O 1
ATOM 1557 N N . LEU A 1 204 ? 22.062 42.215 74.876 1.00 75.14 201 LEU A N 1
ATOM 1558 C CA . LEU A 1 204 ? 22.333 43.536 75.449 1.00 98.68 201 LEU A CA 1
ATOM 1559 C C . LEU A 1 204 ? 21.302 43.898 76.519 1.00 132.31 201 LEU A C 1
ATOM 1560 O O . LEU A 1 204 ? 20.854 43.037 77.276 1.00 97.25 201 LEU A O 1
ATOM 1565 N N . ARG B 1 7 ? 11.159 34.808 36.335 1.00 78.31 4 ARG B N 1
ATOM 1566 C CA . ARG B 1 7 ? 11.961 36.005 36.612 1.00 72.13 4 ARG B CA 1
ATOM 1567 C C . ARG B 1 7 ? 13.069 35.725 37.643 1.00 69.31 4 ARG B C 1
ATOM 1568 O O . ARG B 1 7 ? 12.815 35.092 38.669 1.00 68.79 4 ARG B O 1
ATOM 1576 N N . GLY B 1 8 ? 14.270 36.231 37.367 1.00 61.14 5 GLY B N 1
ATOM 1577 C CA . GLY B 1 8 ? 15.400 36.120 38.279 1.00 57.54 5 GLY B CA 1
ATOM 1578 C C . GLY B 1 8 ? 15.212 36.948 39.542 1.00 56.08 5 GLY B C 1
ATOM 1579 O O . GLY B 1 8 ? 14.380 37.859 39.589 1.00 54.33 5 GLY B O 1
ATOM 1580 N N . LEU B 1 9 ? 15.967 36.612 40.584 1.00 50.49 6 LEU B N 1
ATOM 1581 C CA . LEU B 1 9 ? 15.919 37.317 41.869 1.00 47.11 6 LEU B CA 1
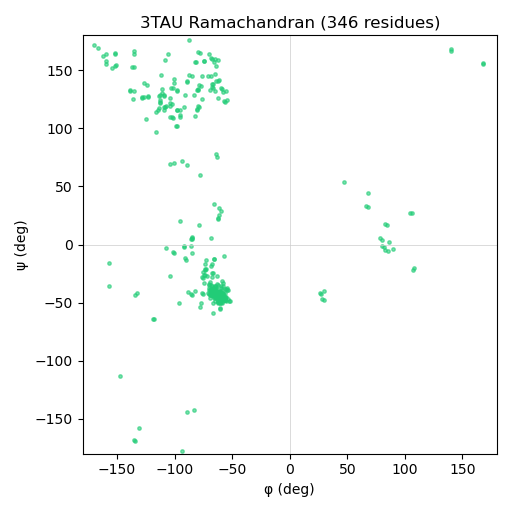ATOM 1582 C C . LEU B 1 9 ? 17.085 38.297 42.012 1.00 46.89 6 LEU B C 1
ATOM 1583 O O . LEU B 1 9 ? 18.191 37.964 41.593 1.00 45.55 6 LEU B O 1
ATOM 1588 N N . LEU B 1 10 ? 16.851 39.481 42.626 1.00 42.03 7 LEU B N 1
ATOM 1589 C CA . LEU B 1 10 ? 17.936 40.420 42.892 1.00 40.37 7 LEU B CA 1
ATOM 1590 C C . LEU B 1 10 ? 18.401 40.180 44.322 1.00 39.57 7 LEU B C 1
ATOM 1591 O O . LEU B 1 10 ? 17.614 40.327 45.245 1.00 39.47 7 LEU B O 1
ATOM 1596 N N . ILE B 1 11 ? 19.651 39.740 44.487 1.00 34.41 8 ILE B N 1
ATOM 1597 C CA . ILE B 1 11 ? 20.262 39.423 45.777 1.00 32.57 8 ILE B CA 1
ATOM 1598 C C . ILE B 1 11 ? 21.269 40.509 46.085 1.00 35.93 8 ILE B C 1
ATOM 1599 O O . ILE B 1 11 ? 22.209 40.728 45.309 1.00 37.20 8 ILE B O 1
ATOM 1604 N N . VAL B 1 12 ? 21.056 41.220 47.192 1.00 29.15 9 VAL B N 1
ATOM 1605 C CA . VAL B 1 12 ? 21.924 42.320 47.562 1.00 27.09 9 VAL B CA 1
ATOM 1606 C C . VAL B 1 12 ? 22.657 41.976 48.849 1.00 30.97 9 VAL B C 1
ATOM 1607 O O . VAL B 1 12 ? 22.026 41.800 49.890 1.00 29.04 9 VAL B O 1
ATOM 1611 N N . LEU B 1 13 ? 23.986 41.865 48.775 1.00 29.21 10 LEU B N 1
ATOM 1612 C CA . LEU B 1 13 ? 24.787 41.588 49.958 1.00 28.80 10 LEU B CA 1
ATOM 1613 C C . LEU B 1 13 ? 25.433 42.866 50.410 1.00 32.61 10 LEU B C 1
ATOM 1614 O O . LEU B 1 13 ? 26.153 43.508 49.643 1.00 32.85 10 LEU B O 1
ATOM 1619 N N . SER B 1 14 ? 25.139 43.262 51.647 1.00 27.72 11 SER B N 1
ATOM 1620 C CA . SER B 1 14 ? 25.730 44.453 52.212 1.00 27.52 11 SER B CA 1
ATOM 1621 C C . SER B 1 14 ? 26.189 44.144 53.646 1.00 32.00 11 SER B C 1
ATOM 1622 O O . SER B 1 14 ? 26.301 42.980 54.028 1.00 29.67 11 SER B O 1
ATOM 1625 N N . GLY B 1 15 ? 26.537 45.176 54.383 1.00 31.70 12 GLY B N 1
ATOM 1626 C CA . GLY B 1 15 ? 27.094 45.051 55.722 1.00 32.27 12 GLY B CA 1
ATOM 1627 C C . GLY B 1 15 ? 28.207 46.063 55.902 1.00 37.22 12 GLY B C 1
ATOM 1628 O O . GLY B 1 15 ? 28.634 46.671 54.914 1.00 37.16 12 GLY B O 1
ATOM 1629 N N . PRO B 1 16 ? 28.698 46.283 57.144 1.00 35.67 13 PRO B N 1
ATOM 1630 C CA . PRO B 1 16 ? 29.701 47.340 57.350 1.00 37.81 13 PRO B CA 1
ATOM 1631 C C . PRO B 1 16 ? 31.039 47.080 56.665 1.00 41.19 13 PRO B C 1
ATOM 1632 O O . PRO B 1 16 ? 31.394 45.945 56.344 1.00 38.58 13 PRO B O 1
ATOM 1636 N N . SER B 1 17 ? 31.768 48.161 56.425 1.00 41.27 14 SER B N 1
ATOM 1637 C CA . SER B 1 17 ? 33.101 48.149 55.827 1.00 43.85 14 SER B CA 1
ATOM 1638 C C . SER B 1 17 ? 34.031 47.287 56.694 1.00 47.68 14 SER B C 1
ATOM 1639 O O . SER B 1 17 ? 33.992 47.405 57.923 1.00 47.18 14 SER B O 1
ATOM 1642 N N . GLY B 1 18 ? 34.766 46.373 56.059 1.00 44.21 15 GLY B N 1
ATOM 1643 C CA . GLY B 1 18 ? 35.658 45.448 56.753 1.00 45.15 15 GLY B CA 1
ATOM 1644 C C . GLY B 1 18 ? 35.012 44.163 57.264 1.00 47.61 15 GLY B C 1
ATOM 1645 O O . GLY B 1 18 ? 35.697 43.342 57.881 1.00 48.83 15 GLY B O 1
ATOM 1646 N N . VAL B 1 19 ? 33.702 43.950 57.006 1.00 41.03 16 VAL B N 1
ATOM 1647 C CA . VAL B 1 19 ? 33.009 42.732 57.472 1.00 38.19 16 VAL B CA 1
ATOM 1648 C C . VAL B 1 19 ? 33.408 41.488 56.648 1.00 41.25 16 VAL B C 1
ATOM 1649 O O . VAL B 1 19 ? 33.226 40.361 57.114 1.00 41.34 16 VAL B O 1
ATOM 1653 N N . GLY B 1 20 ? 33.907 41.700 55.438 1.00 37.82 17 GLY B N 1
ATOM 1654 C CA . GLY B 1 20 ? 34.327 40.608 54.571 1.00 37.15 17 GLY B CA 1
ATOM 1655 C C . GLY B 1 20 ? 33.379 40.346 53.427 1.00 37.69 17 GLY B C 1
ATOM 1656 O O . GLY B 1 20 ? 33.327 39.215 52.937 1.00 35.29 17 GLY B O 1
ATOM 1657 N N . LYS B 1 21 ? 32.632 41.394 52.977 1.00 33.97 18 LYS B N 1
ATOM 1658 C CA . LYS B 1 21 ? 31.682 41.263 51.858 1.00 33.41 18 LYS B CA 1
ATOM 1659 C C . LYS B 1 21 ? 32.380 40.735 50.596 1.00 38.25 18 LYS B C 1
ATOM 1660 O O . LYS B 1 21 ? 31.860 39.831 49.951 1.00 37.87 18 LYS B O 1
ATOM 1666 N N . GLY B 1 22 ? 33.526 41.329 50.257 1.00 36.38 19 GLY B N 1
ATOM 1667 C CA . GLY B 1 22 ? 34.327 40.970 49.088 1.00 38.19 19 GLY B CA 1
ATOM 1668 C C . GLY B 1 22 ? 34.766 39.520 49.124 1.00 43.10 19 GLY B C 1
ATOM 1669 O O . GLY B 1 22 ? 34.569 38.789 48.144 1.00 43.02 19 GLY B O 1
ATOM 1670 N N . THR B 1 23 ? 35.339 39.097 50.281 1.00 39.51 20 THR B N 1
ATOM 1671 C CA . THR B 1 23 ? 35.799 37.732 50.576 1.00 39.72 20 THR B CA 1
ATOM 1672 C C . THR B 1 23 ? 34.643 36.725 50.431 1.00 38.25 20 THR B C 1
ATOM 1673 O O . THR B 1 23 ? 34.821 35.698 49.771 1.00 38.27 20 THR B O 1
ATOM 1677 N N . VAL B 1 24 ? 33.461 37.030 51.012 1.00 31.64 21 VAL B N 1
ATOM 1678 C CA . VAL B 1 24 ? 32.278 36.160 50.947 1.00 31.11 21 VAL B CA 1
ATOM 1679 C C . VAL B 1 24 ? 31.738 36.089 49.502 1.00 36.61 21 VAL B C 1
ATOM 1680 O O . VAL B 1 24 ? 31.432 34.987 49.025 1.00 37.69 21 VAL B O 1
ATOM 1684 N N . ARG B 1 25 ? 31.664 37.235 48.809 1.00 33.53 22 ARG B N 1
ATOM 1685 C CA . ARG B 1 25 ? 31.199 37.278 47.417 1.00 34.94 22 ARG B CA 1
ATOM 1686 C C . ARG B 1 25 ? 32.122 36.403 46.520 1.00 41.93 22 ARG B C 1
ATOM 1687 O O . ARG B 1 25 ? 31.604 35.615 45.733 1.00 43.83 22 ARG B O 1
ATOM 1695 N N . GLU B 1 26 ? 33.462 36.520 46.661 1.00 39.29 23 GLU B N 1
ATOM 1696 C CA . GLU B 1 26 ? 34.424 35.701 45.896 1.00 41.94 23 GLU B CA 1
ATOM 1697 C C . GLU B 1 26 ? 34.179 34.192 46.130 1.00 45.13 23 GLU B C 1
ATOM 1698 O O . GLU B 1 26 ? 34.147 33.413 45.171 1.00 45.10 23 GLU B O 1
ATOM 1704 N N . ALA B 1 27 ? 33.986 33.796 47.406 1.00 40.76 24 ALA B N 1
ATOM 1705 C CA . ALA B 1 27 ? 33.739 32.397 47.777 1.00 41.84 24 ALA B CA 1
ATOM 1706 C C . ALA B 1 27 ? 32.396 31.900 47.223 1.00 47.54 24 ALA B C 1
ATOM 1707 O O . ALA B 1 27 ? 32.303 30.747 46.797 1.00 50.29 24 ALA B O 1
ATOM 1709 N N . VAL B 1 28 ? 31.370 32.775 47.211 1.00 42.72 25 VAL B N 1
ATOM 1710 C CA . VAL B 1 28 ? 30.048 32.467 46.654 1.00 43.09 25 VAL B CA 1
ATOM 1711 C C . VAL B 1 28 ? 30.232 32.116 45.149 1.00 50.26 25 VAL B C 1
ATOM 1712 O O . VAL B 1 28 ? 29.682 31.129 44.671 1.00 50.15 25 VAL B O 1
ATOM 1716 N N . PHE B 1 29 ? 31.030 32.908 44.427 1.00 50.08 26 PHE B N 1
ATOM 1717 C CA . PHE B 1 29 ? 31.257 32.677 42.993 1.00 53.78 26 PHE B CA 1
ATOM 1718 C C . PHE B 1 29 ? 32.203 31.497 42.709 1.00 62.07 26 PHE B C 1
ATOM 1719 O O . PHE B 1 29 ? 32.091 30.898 41.642 1.00 63.67 26 PHE B O 1
ATOM 1727 N N . LYS B 1 30 ? 33.069 31.120 43.665 1.00 60.18 27 LYS B N 1
ATOM 1728 C CA . LYS B 1 30 ? 33.933 29.943 43.526 1.00 64.09 27 LYS B CA 1
ATOM 1729 C C . LYS B 1 30 ? 33.139 28.643 43.750 1.00 71.61 27 LYS B C 1
ATOM 1730 O O . LYS B 1 30 ? 33.516 27.606 43.210 1.00 74.54 27 LYS B O 1
ATOM 1736 N N . ASP B 1 31 ? 32.053 28.700 44.562 1.00 68.46 28 ASP B N 1
ATOM 1737 C CA . ASP B 1 31 ? 31.199 27.546 44.872 1.00 71.12 28 ASP B CA 1
ATOM 1738 C C . ASP B 1 31 ? 30.633 26.913 43.568 1.00 80.73 28 ASP B C 1
ATOM 1739 O O . ASP B 1 31 ? 29.961 27.599 42.790 1.00 79.44 28 ASP B O 1
ATOM 1744 N N . PRO B 1 32 ? 30.878 25.601 43.329 1.00 82.85 29 PRO B N 1
ATOM 1745 C CA . PRO B 1 32 ? 30.395 24.974 42.085 1.00 86.92 29 PRO B CA 1
ATOM 1746 C C . PRO B 1 32 ? 28.868 24.876 41.954 1.00 91.55 29 PRO B C 1
ATOM 1747 O O . PRO B 1 32 ? 28.396 24.542 40.872 1.00 94.65 29 PRO B O 1
ATOM 1751 N N . GLU B 1 33 ? 28.123 25.107 43.028 1.00 85.23 30 GLU B N 1
ATOM 1752 C CA . GLU B 1 33 ? 26.668 25.020 42.956 1.00 85.42 30 GLU B CA 1
ATOM 1753 C C . GLU B 1 33 ? 25.982 26.341 42.622 1.00 84.05 30 GLU B C 1
ATOM 1754 O O . GLU B 1 33 ? 24.787 26.369 42.328 1.00 84.03 30 GLU B O 1
ATOM 1760 N N . THR B 1 34 ? 26.732 27.435 42.671 1.00 76.11 31 THR B N 1
ATOM 1761 C CA . THR B 1 34 ? 26.145 28.746 42.434 1.00 72.37 31 THR B CA 1
ATOM 1762 C C . THR B 1 34 ? 25.612 28.943 41.024 1.00 78.10 31 THR B C 1
ATOM 1763 O O . THR B 1 34 ? 26.289 28.647 40.042 1.00 80.31 31 THR B O 1
ATOM 1767 N N . SER B 1 35 ? 24.391 29.456 40.940 1.00 73.84 32 SER B N 1
ATOM 1768 C CA . SER B 1 35 ? 23.762 29.761 39.665 1.00 75.79 32 SER B CA 1
ATOM 1769 C C . SER B 1 35 ? 23.716 31.270 39.486 1.00 76.92 32 SER B C 1
ATOM 1770 O O . SER B 1 35 ? 23.264 31.773 38.457 1.00 78.61 32 SER B O 1
ATOM 1773 N N . PHE B 1 36 ? 24.183 31.986 40.504 1.00 68.56 33 PHE B N 1
ATOM 1774 C CA . PHE B 1 36 ? 24.170 33.442 40.490 1.00 65.22 33 PHE B CA 1
ATOM 1775 C C . PHE B 1 36 ? 25.123 34.044 39.475 1.00 68.75 33 PHE B C 1
ATOM 1776 O O . PHE B 1 36 ? 26.208 33.521 39.231 1.00 70.62 33 PHE B O 1
ATOM 1784 N N . ASP B 1 37 ? 24.709 35.165 38.901 1.00 85.05 34 ASP B N 1
ATOM 1785 C CA . ASP B 1 37 ? 25.542 35.896 37.969 1.00 78.48 34 ASP B CA 1
ATOM 1786 C C . ASP B 1 37 ? 25.941 37.159 38.709 1.00 75.90 34 ASP B C 1
ATOM 1787 O O . ASP B 1 37 ? 25.091 37.858 39.257 1.00 74.49 34 ASP B O 1
ATOM 1792 N N . TYR B 1 38 ? 27.235 37.442 38.743 1.00 68.62 35 TYR B N 1
ATOM 1793 C CA . TYR B 1 38 ? 27.725 38.603 39.461 1.00 64.85 35 TYR B CA 1
ATOM 1794 C C . TYR B 1 38 ? 27.275 39.863 38.794 1.00 61.36 35 TYR B C 1
ATOM 1795 O O . TYR B 1 38 ? 27.339 39.960 37.569 1.00 60.33 35 TYR B O 1
ATOM 1804 N N . SER B 1 39 ? 26.804 40.822 39.598 1.00 54.81 36 SER B N 1
ATOM 1805 C CA . SER B 1 39 ? 26.470 42.152 39.106 1.00 50.66 36 SER B CA 1
ATOM 1806 C C . SER B 1 39 ? 27.760 42.908 39.054 1.00 49.37 36 SER B C 1
ATOM 1807 O O . SER B 1 39 ? 28.380 43.141 40.094 1.00 49.11 36 SER B O 1
ATOM 1810 N N . ILE B 1 40 ? 28.225 43.201 37.847 1.00 42.39 37 ILE B N 1
ATOM 1811 C CA . ILE B 1 40 ? 29.477 43.928 37.659 1.00 38.73 37 ILE B CA 1
ATOM 1812 C C . ILE B 1 40 ? 29.175 45.432 37.789 1.00 37.02 37 ILE B C 1
ATOM 1813 O O . ILE B 1 40 ? 28.254 45.930 37.157 1.00 36.04 37 ILE B O 1
ATOM 1818 N N . SER B 1 41 ? 29.923 46.141 38.619 1.00 31.78 38 SER B N 1
ATOM 1819 C CA . SER B 1 41 ? 29.728 47.589 38.747 1.00 29.60 38 SER B CA 1
ATOM 1820 C C . SER B 1 41 ? 30.465 48.351 37.657 1.00 29.68 38 SER B C 1
ATOM 1821 O O . SER B 1 41 ? 31.483 47.893 37.146 1.00 27.72 38 SER B O 1
ATOM 1832 N N . THR B 1 43 ? 32.651 51.769 36.816 1.00 19.90 40 THR B N 1
ATOM 1833 C CA . THR B 1 43 ? 33.531 52.691 37.537 1.00 19.56 40 THR B CA 1
ATOM 1834 C C . THR B 1 43 ? 34.252 53.595 36.548 1.00 24.07 40 THR B C 1
ATOM 1835 O O . THR B 1 43 ? 34.438 53.212 35.387 1.00 23.76 40 THR B O 1
ATOM 1839 N N . THR B 1 44 ? 34.691 54.769 37.027 1.00 21.73 41 THR B N 1
ATOM 1840 C CA . THR B 1 44 ? 35.449 55.708 36.217 1.00 21.54 41 THR B CA 1
ATOM 1841 C C . THR B 1 44 ? 36.938 55.624 36.545 1.00 26.54 41 THR B C 1
ATOM 1842 O O . THR B 1 44 ? 37.742 56.276 35.875 1.00 28.44 41 THR B O 1
ATOM 1846 N N . ARG B 1 45 ? 37.317 54.847 37.570 1.00 23.21 42 ARG B N 1
ATOM 1847 C CA . ARG B 1 45 ? 38.729 54.664 37.875 1.00 25.47 42 ARG B CA 1
ATOM 1848 C C . ARG B 1 45 ? 39.330 53.715 36.816 1.00 29.24 42 ARG B C 1
ATOM 1849 O O . ARG B 1 45 ? 38.583 52.979 36.154 1.00 26.71 42 ARG B O 1
ATOM 1857 N N . LEU B 1 46 ? 40.657 53.759 36.628 1.00 28.32 43 LEU B N 1
ATOM 1858 C CA . LEU B 1 46 ? 41.316 52.911 35.634 1.00 29.45 43 LEU B CA 1
ATOM 1859 C C . LEU B 1 46 ? 41.557 51.501 36.193 1.00 36.78 43 LEU B C 1
ATOM 1860 O O . LEU B 1 46 ? 41.583 51.340 37.415 1.00 37.03 43 LEU B O 1
ATOM 1865 N N . PRO B 1 47 ? 41.717 50.461 35.338 1.00 35.51 44 PRO B N 1
ATOM 1866 C CA . PRO B 1 47 ? 41.930 49.103 35.876 1.00 37.74 44 PRO B CA 1
ATOM 1867 C C . PRO B 1 47 ? 43.223 48.925 36.681 1.00 45.38 44 PRO B C 1
ATOM 1868 O O . PRO B 1 47 ? 44.264 49.481 36.326 1.00 46.86 44 PRO B O 1
ATOM 1872 N N . ARG B 1 48 ? 43.124 48.155 37.781 1.00 43.80 45 ARG B N 1
ATOM 1873 C CA . ARG B 1 48 ? 44.226 47.727 38.653 1.00 48.87 45 ARG B CA 1
ATOM 1874 C C . ARG B 1 48 ? 44.820 46.432 38.082 1.00 57.27 45 ARG B C 1
ATOM 1875 O O . ARG B 1 48 ? 44.277 45.903 37.108 1.00 54.54 45 ARG B O 1
ATOM 1883 N N . GLU B 1 49 ? 45.908 45.911 38.696 1.00 60.39 46 GLU B N 1
ATOM 1884 C CA . GLU B 1 49 ? 46.592 44.683 38.304 1.00 65.56 46 GLU B CA 1
ATOM 1885 C C . GLU B 1 49 ? 45.610 43.508 38.241 1.00 68.45 46 GLU B C 1
ATOM 1886 O O . GLU B 1 49 ? 44.901 43.241 39.217 1.00 67.59 46 GLU B O 1
ATOM 1892 N N . GLY B 1 50 ? 45.558 42.859 37.079 1.00 65.01 47 GLY B N 1
ATOM 1893 C CA . GLY B 1 50 ? 44.719 41.689 36.832 1.00 64.62 47 GLY B CA 1
ATOM 1894 C C . GLY B 1 50 ? 43.248 41.951 36.569 1.00 62.29 47 GLY B C 1
ATOM 1895 O O . GLY B 1 50 ? 42.467 41.002 36.453 1.00 62.65 47 GLY B O 1
ATOM 1896 N N . GLU B 1 51 ? 42.851 43.225 36.463 1.00 52.67 48 GLU B N 1
ATOM 1897 C CA . GLU B 1 51 ? 41.449 43.581 36.212 1.00 47.19 48 GLU B CA 1
ATOM 1898 C C . GLU B 1 51 ? 41.143 43.670 34.723 1.00 48.47 48 GLU B C 1
ATOM 1899 O O . GLU B 1 51 ? 41.962 44.161 33.944 1.00 47.97 48 GLU B O 1
ATOM 1905 N N . GLN B 1 52 ? 39.952 43.195 34.341 1.00 43.59 49 GLN B N 1
ATOM 1906 C CA . GLN B 1 52 ? 39.467 43.167 32.962 1.00 43.19 49 GLN B CA 1
ATOM 1907 C C . GLN B 1 52 ? 38.116 43.828 32.853 1.00 43.51 49 GLN B C 1
ATOM 1908 O O . GLN B 1 52 ? 37.252 43.576 33.702 1.00 42.04 49 GLN B O 1
ATOM 1914 N N . ASP B 1 53 ? 37.907 44.629 31.782 1.00 39.27 50 ASP B N 1
ATOM 1915 C CA . ASP B 1 53 ? 36.614 45.272 31.517 1.00 36.10 50 ASP B CA 1
ATOM 1916 C C . ASP B 1 53 ? 35.600 44.199 31.183 1.00 39.32 50 ASP B C 1
ATOM 1917 O O . ASP B 1 53 ? 35.937 43.264 30.478 1.00 39.64 50 ASP B O 1
ATOM 1922 N N . GLY B 1 54 ? 34.388 44.327 31.722 1.00 36.27 51 GLY B N 1
ATOM 1923 C CA . GLY B 1 54 ? 33.316 43.363 31.471 1.00 37.78 51 GLY B CA 1
ATOM 1924 C C . GLY B 1 54 ? 33.401 42.138 32.346 1.00 44.77 51 GLY B C 1
ATOM 1925 O O . GLY B 1 54 ? 32.542 41.260 32.250 1.00 46.69 51 GLY B O 1
ATOM 1926 N N . VAL B 1 55 ? 34.450 42.050 33.193 1.00 41.71 52 VAL B N 1
ATOM 1927 C CA . VAL B 1 55 ? 34.657 40.922 34.097 1.00 44.77 52 VAL B CA 1
ATOM 1928 C C . VAL B 1 55 ? 34.637 41.448 35.527 1.00 46.81 52 VAL B C 1
ATOM 1929 O O . VAL B 1 55 ? 33.730 41.123 36.293 1.00 47.21 52 VAL B O 1
ATOM 1933 N N . ASP B 1 56 ? 35.612 42.290 35.870 1.00 41.42 53 ASP B N 1
ATOM 1934 C CA . ASP B 1 56 ? 35.751 42.848 37.213 1.00 40.20 53 ASP B CA 1
ATOM 1935 C C . ASP B 1 56 ? 34.901 44.099 37.384 1.00 38.19 53 ASP B C 1
ATOM 1936 O O . ASP B 1 56 ? 34.276 44.289 38.433 1.00 37.93 53 ASP B O 1
ATOM 1941 N N . TYR B 1 57 ? 34.902 44.958 36.364 1.00 30.86 54 TYR B N 1
ATOM 1942 C CA . TYR B 1 57 ? 34.182 46.235 36.292 1.00 27.35 54 TYR B CA 1
ATOM 1943 C C . TYR B 1 57 ? 33.859 46.574 34.858 1.00 28.13 54 TYR B C 1
ATOM 1944 O O . TYR B 1 57 ? 34.446 45.988 33.959 1.00 28.42 54 TYR B O 1
ATOM 1953 N N . TYR B 1 58 ? 32.930 47.513 34.652 1.00 24.53 55 TYR B N 1
ATOM 1954 C CA . TYR B 1 58 ? 32.684 48.154 33.367 1.00 24.29 55 TYR B CA 1
ATOM 1955 C C . TYR B 1 58 ? 33.459 49.458 33.479 1.00 26.49 55 TYR B C 1
ATOM 1956 O O . TYR B 1 58 ? 33.030 50.353 34.219 1.00 23.65 55 TYR B O 1
ATOM 1965 N N . PHE B 1 59 ? 34.654 49.516 32.855 1.00 23.69 56 PHE B N 1
ATOM 1966 C CA . PHE B 1 59 ? 35.518 50.701 32.925 1.00 23.67 56 PHE B CA 1
ATOM 1967 C C . PHE B 1 59 ? 35.014 51.740 31.926 1.00 26.89 56 PHE B C 1
ATOM 1968 O O . PHE B 1 59 ? 34.958 51.471 30.723 1.00 25.54 56 PHE B O 1
ATOM 1976 N N . ARG B 1 60 ? 34.583 52.897 32.440 1.00 20.92 57 ARG B N 1
ATOM 1977 C CA . ARG B 1 60 ? 34.039 53.955 31.580 1.00 20.76 57 ARG B CA 1
ATOM 1978 C C . ARG B 1 60 ? 34.603 55.306 31.971 1.00 23.15 57 ARG B C 1
ATOM 1979 O O . ARG B 1 60 ? 35.167 55.444 33.049 1.00 22.61 57 ARG B O 1
ATOM 1987 N N . SER B 1 61 ? 34.464 56.303 31.093 1.00 19.53 58 SER B N 1
ATOM 1988 C CA . SER B 1 61 ? 34.922 57.643 31.417 1.00 20.33 58 SER B CA 1
ATOM 1989 C C . SER B 1 61 ? 33.909 58.350 32.346 1.00 24.26 58 SER B C 1
ATOM 1990 O O . SER B 1 61 ? 32.760 57.903 32.474 1.00 21.25 58 SER B O 1
ATOM 1993 N N . ARG B 1 62 ? 34.336 59.465 32.979 1.00 23.61 59 ARG B N 1
ATOM 1994 C CA . ARG B 1 62 ? 33.471 60.322 33.798 1.00 24.20 59 ARG B CA 1
ATOM 1995 C C . ARG B 1 62 ? 32.289 60.838 32.969 1.00 27.97 59 ARG B C 1
ATOM 1996 O O . ARG B 1 62 ? 31.161 60.837 33.457 1.00 28.17 59 ARG B O 1
ATOM 2004 N N . GLU B 1 63 ? 32.554 61.260 31.718 1.00 26.23 60 GLU B N 1
ATOM 2005 C CA . GLU B 1 63 ? 31.538 61.785 30.783 1.00 28.4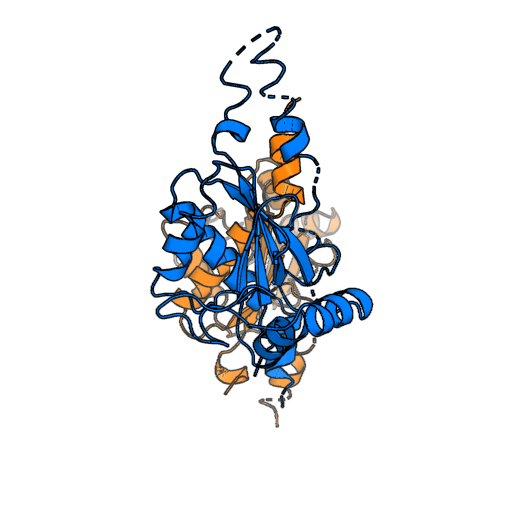8 60 GLU B CA 1
ATOM 2006 C C . GLU B 1 63 ? 30.411 60.775 30.583 1.00 30.28 60 GLU B C 1
ATOM 2007 O O . GLU B 1 63 ? 29.246 61.149 30.701 1.00 31.42 60 GLU B O 1
ATOM 2013 N N . VAL B 1 64 ? 30.758 59.495 30.330 1.00 25.06 61 VAL B N 1
ATOM 2014 C CA . VAL B 1 64 ? 29.776 58.421 30.119 1.00 24.48 61 VAL B CA 1
ATOM 2015 C C . VAL B 1 64 ? 28.997 58.191 31.416 1.00 26.59 61 VAL B C 1
ATOM 2016 O O . VAL B 1 64 ? 27.769 58.118 31.391 1.00 27.42 61 VAL B O 1
ATOM 2020 N N . PHE B 1 65 ? 29.707 58.115 32.531 1.00 22.29 62 PHE B N 1
ATOM 2021 C CA . PHE B 1 65 ? 29.084 57.871 33.825 1.00 22.66 62 PHE B CA 1
ATOM 2022 C C . PHE B 1 65 ? 28.123 58.976 34.210 1.00 27.10 62 PHE B C 1
ATOM 2023 O O . PHE B 1 65 ? 27.006 58.669 34.619 1.00 26.81 62 PHE B O 1
ATOM 2031 N N . GLU B 1 66 ? 28.567 60.251 34.113 1.00 25.22 63 GLU B N 1
ATOM 2032 C CA . GLU B 1 66 ? 27.727 61.402 34.477 1.00 27.79 63 GLU B CA 1
ATOM 2033 C C . GLU B 1 66 ? 26.503 61.490 33.569 1.00 30.89 63 GLU B C 1
ATOM 2034 O O . GLU B 1 66 ? 25.440 61.879 34.047 1.00 32.01 63 GLU B O 1
ATOM 2040 N N . GLN B 1 67 ? 26.641 61.104 32.276 1.00 26.40 64 GLN B N 1
ATOM 2041 C CA . GLN B 1 67 ? 25.524 61.083 31.335 1.00 28.86 64 GLN B CA 1
ATOM 2042 C C . GLN B 1 67 ? 24.518 59.972 31.735 1.00 32.38 64 GLN B C 1
ATOM 2043 O O . GLN B 1 67 ? 23.313 60.199 31.654 1.00 33.83 64 GLN B O 1
ATOM 2049 N N . ALA B 1 68 ? 25.015 58.802 32.211 1.00 27.02 65 ALA B N 1
ATOM 2050 C CA . ALA B 1 68 ? 24.163 57.706 32.691 1.00 27.68 65 ALA B CA 1
ATOM 2051 C C . ALA B 1 68 ? 23.382 58.156 33.930 1.00 33.48 65 ALA B C 1
ATOM 2052 O O . ALA B 1 68 ? 22.191 57.865 34.017 1.00 35.65 65 ALA B O 1
ATOM 2054 N N . ILE B 1 69 ? 24.028 58.919 34.849 1.00 30.07 66 ILE B N 1
ATOM 2055 C CA . ILE B 1 69 ? 23.364 59.478 36.042 1.00 32.49 66 ILE B CA 1
ATOM 2056 C C . ILE B 1 69 ? 22.219 60.399 35.604 1.00 40.66 66 ILE B C 1
ATOM 2057 O O . ILE B 1 69 ? 21.082 60.194 36.026 1.00 45.27 66 ILE B O 1
ATOM 2062 N N . LYS B 1 70 ? 22.540 61.408 34.762 1.00 37.17 67 LYS B N 1
ATOM 2063 C CA . LYS B 1 70 ? 21.608 62.421 34.256 1.00 42.27 67 LYS B CA 1
ATOM 2064 C C . LYS B 1 70 ? 20.390 61.791 33.552 1.00 48.12 67 LYS B C 1
ATOM 2065 O O . LYS B 1 70 ? 19.276 62.277 33.733 1.00 51.90 67 LYS B O 1
ATOM 2071 N N . ASP B 1 71 ? 20.604 60.698 32.795 1.00 42.28 68 ASP B N 1
ATOM 2072 C 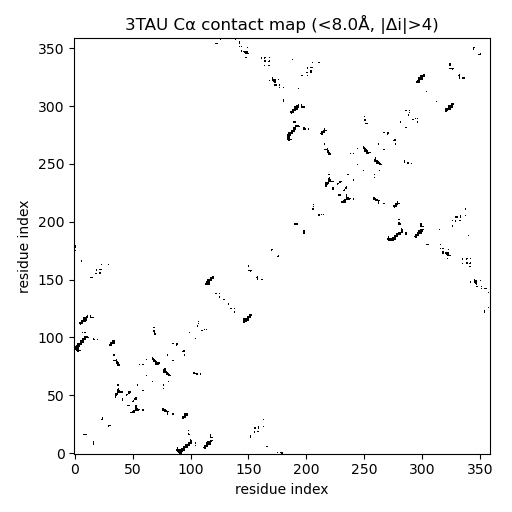CA . ASP B 1 71 ? 19.552 60.021 32.035 1.00 46.06 68 ASP B CA 1
ATOM 2073 C C . ASP B 1 71 ? 18.740 58.992 32.860 1.00 53.56 68 ASP B C 1
ATOM 2074 O O . ASP B 1 71 ? 17.876 58.321 32.296 1.00 57.09 68 ASP B O 1
ATOM 2079 N N . GLY B 1 72 ? 18.982 58.911 34.170 1.00 49.52 69 GLY B N 1
ATOM 2080 C CA . GLY B 1 72 ? 18.279 57.980 35.056 1.00 50.82 69 GLY B CA 1
ATOM 2081 C C . GLY B 1 72 ? 18.600 56.531 34.749 1.00 52.07 69 GLY B C 1
ATOM 2082 O O . GLY B 1 72 ? 17.738 55.666 34.902 1.00 55.63 69 GLY B O 1
ATOM 2083 N N . LYS B 1 73 ? 19.848 56.260 34.311 1.00 43.81 70 LYS B N 1
ATOM 2084 C CA . LYS B 1 73 ? 20.297 54.926 33.926 1.00 43.96 70 LYS B CA 1
ATOM 2085 C C . LYS B 1 73 ? 21.119 54.224 35.026 1.00 44.77 70 LYS B C 1
ATOM 2086 O O . LYS B 1 73 ? 21.636 53.135 34.780 1.00 44.43 70 LYS B O 1
ATOM 2100 N N . LEU B 1 75 ? 21.070 52.406 38.802 1.00 37.30 72 LEU B N 1
ATOM 2101 C CA . LEU B 1 75 ? 20.244 51.837 39.861 1.00 37.72 72 LEU B CA 1
ATOM 2102 C C . LEU B 1 75 ? 20.726 52.417 41.195 1.00 37.46 72 LEU B C 1
ATOM 2103 O O . LEU B 1 75 ? 19.922 52.804 42.053 1.00 37.44 72 LEU B O 1
ATOM 2108 N N . GLU B 1 76 ? 22.047 52.498 41.336 1.00 29.91 73 GLU B N 1
ATOM 2109 C CA . GLU B 1 76 ? 22.698 53.135 42.476 1.00 27.83 73 GLU B CA 1
ATOM 2110 C C . GLU B 1 76 ? 24.093 53.627 42.070 1.00 30.25 73 GLU B C 1
ATOM 2111 O O . GLU B 1 76 ? 24.713 53.050 41.183 1.00 31.06 73 GLU B O 1
ATOM 2117 N N . TYR B 1 77 ? 24.590 54.674 42.724 1.00 24.49 74 TYR B N 1
ATOM 2118 C CA . TYR B 1 77 ? 25.934 55.183 42.447 1.00 24.52 74 TYR B CA 1
ATOM 2119 C C . TYR B 1 77 ? 26.449 56.005 43.620 1.00 30.14 74 TYR B C 1
ATOM 2120 O O . TYR B 1 77 ? 25.666 56.472 44.437 1.00 30.45 74 TYR B O 1
ATOM 2129 N N . ALA B 1 78 ? 27.758 56.240 43.645 1.00 27.86 75 ALA B N 1
ATOM 2130 C CA . ALA B 1 78 ? 28.453 57.072 44.613 1.00 28.49 75 ALA B CA 1
ATOM 2131 C C . ALA B 1 78 ? 29.787 57.499 44.035 1.00 32.61 75 ALA B C 1
ATOM 2132 O O . ALA B 1 78 ? 30.297 56.843 43.129 1.00 30.09 75 ALA B O 1
ATOM 2134 N N . GLU B 1 79 ? 30.312 58.630 44.520 1.00 31.54 76 GLU B N 1
ATOM 2135 C CA . GLU B 1 79 ? 31.614 59.142 44.136 1.00 31.16 76 GLU B CA 1
ATOM 2136 C C . GLU B 1 79 ? 32.510 59.050 45.345 1.00 34.51 76 GLU B C 1
ATOM 2137 O O . GLU B 1 79 ? 32.120 59.487 46.424 1.00 33.89 76 GLU B O 1
ATOM 2143 N N . TYR B 1 80 ? 33.688 58.456 45.168 1.00 30.56 77 TYR B N 1
ATOM 2144 C CA . TYR B 1 80 ? 34.682 58.298 46.217 1.00 32.10 77 TYR B CA 1
ATOM 2145 C C . TYR B 1 80 ? 35.959 58.890 45.732 1.00 29.40 77 TYR B C 1
ATOM 2146 O O . TYR B 1 80 ? 36.618 58.346 44.834 1.00 26.09 77 TYR B O 1
ATOM 2155 N N . VAL B 1 81 ? 36.300 60.035 46.300 1.00 25.59 78 VAL B N 1
ATOM 2156 C CA . VAL B 1 81 ? 37.549 60.770 46.016 1.00 24.07 78 VAL B CA 1
ATOM 2157 C C . VAL B 1 81 ? 37.773 60.860 44.473 1.00 27.01 78 VAL B C 1
ATOM 2158 O O . VAL B 1 81 ? 38.830 60.508 43.919 1.00 25.03 78 VAL B O 1
ATOM 2162 N N . GLY B 1 82 ? 36.741 61.364 43.812 1.00 24.28 79 GLY B N 1
ATOM 2163 C CA . GLY B 1 82 ? 36.809 61.626 42.384 1.00 22.92 79 GLY B CA 1
ATOM 2164 C C . GLY B 1 82 ? 36.495 60.442 41.503 1.00 27.02 79 GLY B C 1
ATOM 2165 O O . GLY B 1 82 ? 36.466 60.600 40.286 1.00 26.16 79 GLY B O 1
ATOM 2166 N N . ASN B 1 83 ? 36.300 59.252 42.085 1.00 23.65 80 ASN B N 1
ATOM 2167 C CA . ASN B 1 83 ? 35.980 58.072 41.285 1.00 23.61 80 ASN B CA 1
ATOM 2168 C C . ASN B 1 83 ? 34.538 57.648 41.491 1.00 26.92 80 ASN B C 1
ATOM 2169 O O . ASN B 1 83 ? 34.107 57.475 42.634 1.00 26.56 80 ASN B O 1
ATOM 2174 N N . TYR B 1 84 ? 33.801 57.477 40.389 1.00 21.87 81 TYR B N 1
ATOM 2175 C CA . TYR B 1 84 ? 32.424 57.017 40.448 1.00 21.61 81 TYR B CA 1
ATOM 2176 C C . TYR B 1 84 ? 32.404 55.505 40.442 1.00 25.64 81 TYR B C 1
ATOM 2177 O O . TYR B 1 84 ? 33.231 54.872 39.790 1.00 24.04 81 TYR B O 1
ATOM 2186 N N . TYR B 1 85 ? 31.445 54.946 41.156 1.00 23.15 82 TYR B N 1
ATOM 2187 C CA . TYR B 1 85 ? 31.138 53.514 41.272 1.00 24.71 82 TYR B CA 1
ATOM 2188 C C . TYR B 1 85 ? 29.659 53.383 41.240 1.00 27.24 82 TYR B C 1
ATOM 2189 O O . TYR B 1 85 ? 28.984 54.124 41.948 1.00 24.78 82 TYR B O 1
ATOM 2198 N N . GLY B 1 86 ? 29.135 52.465 40.443 1.00 25.34 83 GLY B N 1
ATOM 2199 C CA . GLY B 1 86 ? 27.686 52.302 40.414 1.00 26.35 83 GLY B CA 1
ATOM 2200 C C . GLY B 1 86 ? 27.189 51.090 39.671 1.00 31.28 83 GLY B C 1
ATOM 2201 O O . GLY B 1 86 ? 27.956 50.427 38.976 1.00 30.60 83 GLY B O 1
ATOM 2202 N N . THR B 1 87 ? 25.888 50.830 39.788 1.00 30.01 84 THR B N 1
ATOM 2203 C CA . THR B 1 87 ? 25.234 49.715 39.121 1.00 31.14 84 THR B CA 1
ATOM 2204 C C . THR B 1 87 ? 24.335 50.254 37.997 1.00 36.97 84 THR B C 1
ATOM 2205 O O . THR B 1 87 ? 23.371 50.974 38.286 1.00 34.90 84 THR B O 1
ATOM 2209 N N . PRO B 1 88 ? 24.612 49.877 36.752 1.00 36.75 85 PRO B N 1
ATOM 2210 C CA . PRO B 1 88 ? 23.754 50.295 35.641 1.00 37.55 85 PRO B CA 1
ATOM 2211 C C . PRO B 1 88 ? 22.409 49.583 35.760 1.00 42.61 85 PRO B C 1
ATOM 2212 O O . PRO B 1 88 ? 22.372 48.375 35.973 1.00 42.64 85 PRO B O 1
ATOM 2216 N N . LEU B 1 89 ? 21.321 50.328 35.628 1.00 40.89 86 LEU B N 1
ATOM 2217 C CA . LEU B 1 89 ? 19.978 49.768 35.742 1.00 44.51 86 LEU B CA 1
ATOM 2218 C C . LEU B 1 89 ? 19.584 48.753 34.665 1.00 51.57 86 LEU B C 1
ATOM 2219 O O . LEU B 1 89 ? 18.953 47.740 34.959 1.00 50.57 86 LEU B O 1
ATOM 2224 N N . GLU B 1 90 ? 19.954 49.032 33.420 1.00 52.36 87 GLU B N 1
ATOM 2225 C CA . GLU B 1 90 ? 19.583 48.174 32.296 1.00 56.92 87 GLU B CA 1
ATOM 2226 C C . GLU B 1 90 ? 20.137 46.758 32.363 1.00 64.82 87 GLU B C 1
ATOM 2227 O O . GLU B 1 90 ? 19.436 45.801 32.046 1.00 66.81 87 GLU B O 1
ATOM 2233 N N . TYR B 1 91 ? 21.389 46.621 32.775 1.00 62.39 88 TYR B N 1
ATOM 2234 C CA . TYR B 1 91 ? 22.002 45.304 32.867 1.00 65.30 88 TYR B CA 1
ATOM 2235 C C . TYR B 1 91 ? 21.276 44.431 33.886 1.00 71.04 88 TYR B C 1
ATOM 2236 O O . TYR B 1 91 ? 21.100 43.234 33.680 1.00 74.18 88 TYR B O 1
ATOM 2245 N N . VAL B 1 92 ? 20.863 45.046 34.987 1.00 54.03 89 VAL B N 1
ATOM 2246 C CA . VAL B 1 92 ? 20.164 44.344 36.067 1.00 52.00 89 VAL B CA 1
ATOM 2247 C C . VAL B 1 92 ? 18.791 43.887 35.555 1.00 56.81 89 VAL B C 1
ATOM 2248 O O . VAL B 1 92 ? 18.505 42.692 35.590 1.00 57.67 89 VAL B O 1
ATOM 2252 N N . GLU B 1 93 ? 17.950 44.844 35.100 1.00 52.82 90 GLU B N 1
ATOM 2253 C CA . GLU B 1 93 ? 16.588 44.624 34.610 1.00 54.87 90 GLU B CA 1
ATOM 2254 C C . GLU B 1 93 ? 16.513 43.554 33.487 1.00 60.39 90 GLU B C 1
ATOM 2255 O O . GLU B 1 93 ? 15.577 42.753 33.478 1.00 61.58 90 GLU B O 1
ATOM 2261 N N . GLU B 1 94 ? 17.498 43.537 32.571 1.00 56.04 91 GLU B N 1
ATOM 2262 C CA . GLU B 1 94 ? 17.567 42.602 31.449 1.00 58.17 91 GLU B CA 1
ATOM 2263 C C . GLU B 1 94 ? 17.850 41.183 31.925 1.00 61.07 91 GLU B C 1
ATOM 2264 O O . GLU B 1 94 ? 17.161 40.260 31.489 1.00 63.03 91 GLU B O 1
ATOM 2270 N N . LYS B 1 95 ? 18.830 41.000 32.847 1.00 54.71 92 LYS B N 1
ATOM 2271 C CA . LYS B 1 95 ? 19.178 39.673 33.374 1.00 53.69 92 LYS B CA 1
ATOM 2272 C C . LYS B 1 95 ? 18.053 39.087 34.234 1.00 56.62 92 LYS B C 1
ATOM 2273 O O . LYS B 1 95 ? 17.833 37.871 34.182 1.00 56.92 92 LYS B O 1
ATOM 2279 N N . LEU B 1 96 ? 17.334 39.942 34.999 1.00 51.33 93 LEU B N 1
ATOM 2280 C CA . LEU B 1 96 ? 16.221 39.512 35.849 1.00 51.36 93 LEU B CA 1
ATOM 2281 C C . LEU B 1 96 ? 15.069 38.996 34.997 1.00 59.04 93 LEU B C 1
ATOM 2282 O O . LEU B 1 96 ? 14.513 37.939 35.289 1.00 59.43 93 LEU B O 1
ATOM 2287 N N . ALA B 1 97 ? 14.738 39.735 33.926 1.00 57.82 94 ALA B N 1
ATOM 2288 C CA . ALA B 1 97 ? 13.663 39.389 32.990 1.00 61.05 94 ALA B CA 1
ATOM 2289 C C . ALA B 1 97 ? 14.001 38.127 32.181 1.00 65.40 94 ALA B C 1
ATOM 2290 O O . ALA B 1 97 ? 13.087 37.399 31.803 1.00 68.00 94 ALA B O 1
ATOM 2292 N N . ALA B 1 98 ? 15.303 37.850 31.952 1.00 59.88 95 ALA B N 1
ATOM 2293 C CA . ALA B 1 98 ? 15.782 36.663 31.239 1.00 61.64 95 ALA B CA 1
ATOM 2294 C C . ALA B 1 98 ? 15.911 35.426 32.178 1.00 66.46 95 ALA B C 1
ATOM 2295 O O . ALA B 1 98 ? 16.350 34.360 31.736 1.00 68.66 95 ALA B O 1
ATOM 2297 N N . GLY B 1 99 ? 15.496 35.575 33.438 1.00 60.44 96 GLY B N 1
ATOM 2298 C CA . GLY B 1 99 ? 15.499 34.507 34.433 1.00 59.30 96 GLY B CA 1
ATOM 2299 C C . GLY B 1 99 ? 16.797 34.225 35.163 1.00 59.07 96 GLY B C 1
ATOM 2300 O O . GLY B 1 99 ? 16.943 33.161 35.768 1.00 57.11 96 GLY B O 1
ATOM 2301 N N . VAL B 1 100 ? 17.742 35.169 35.134 1.00 55.30 97 VAL B N 1
ATOM 2302 C CA . VAL B 1 100 ? 19.035 35.000 35.799 1.00 53.99 97 VAL B CA 1
ATOM 2303 C C . VAL B 1 100 ? 19.000 35.696 37.167 1.00 57.73 97 VAL B C 1
ATOM 2304 O O . VAL B 1 100 ? 18.597 36.862 37.247 1.00 56.67 97 VAL B O 1
ATOM 2308 N N . ASP B 1 101 ? 19.455 34.998 38.229 1.00 54.07 98 ASP B N 1
ATOM 2309 C CA . ASP B 1 101 ? 19.583 35.610 39.548 1.00 52.03 98 ASP B CA 1
ATOM 2310 C C . ASP B 1 101 ? 20.832 36.486 39.544 1.00 54.22 98 ASP B C 1
ATOM 2311 O O . ASP B 1 101 ? 21.862 36.088 38.992 1.00 54.58 98 ASP B O 1
ATOM 2316 N N . ILE B 1 102 ? 20.722 37.687 40.111 1.00 48.39 99 ILE B N 1
ATOM 2317 C CA . ILE B 1 102 ? 21.824 38.649 40.147 1.00 46.38 99 ILE B CA 1
ATOM 2318 C C . ILE B 1 102 ? 22.272 38.857 41.574 1.00 46.98 99 ILE B C 1
ATOM 2319 O O . ILE B 1 102 ? 21.447 39.134 42.450 1.00 45.90 99 ILE B O 1
ATOM 2324 N N . PHE B 1 103 ? 23.580 38.703 41.804 1.00 41.45 100 PHE B N 1
ATOM 2325 C CA . PHE B 1 103 ? 24.196 38.910 43.108 1.00 39.76 100 PHE B CA 1
ATOM 2326 C C . PHE B 1 103 ? 24.926 40.258 43.095 1.00 41.85 100 PHE B C 1
ATOM 2327 O O . PHE B 1 103 ? 25.830 40.483 42.278 1.00 39.72 100 PHE B O 1
ATOM 2335 N N . LEU B 1 104 ? 24.500 41.162 43.973 1.00 38.88 101 LEU B N 1
ATOM 2336 C CA . LEU B 1 104 ? 25.065 42.497 44.071 1.00 38.88 101 LEU B CA 1
ATOM 2337 C C . LEU B 1 104 ? 25.740 42.698 45.432 1.00 37.77 101 LEU B C 1
ATOM 2338 O O . LEU B 1 104 ? 25.055 42.649 46.448 1.00 36.35 101 LEU B O 1
ATOM 2343 N N . GLU B 1 105 ? 27.086 42.870 45.467 1.00 32.99 102 GLU B N 1
ATOM 2344 C CA . GLU B 1 105 ? 27.828 43.130 46.718 1.00 32.28 102 GLU B CA 1
ATOM 2345 C C . GLU B 1 105 ? 28.072 44.641 46.744 1.00 35.57 102 GLU B C 1
ATOM 2346 O O . GLU B 1 105 ? 28.739 45.167 45.847 1.00 36.28 102 GLU B O 1
ATOM 2352 N N A ILE B 1 106 ? 27.474 45.367 47.701 0.50 30.87 103 ILE B N 1
ATOM 2353 N N B ILE B 1 106 ? 27.521 45.324 47.756 0.50 31.17 103 ILE B N 1
ATOM 2354 C CA A ILE B 1 106 ? 27.616 46.835 47.760 0.50 29.65 103 ILE B CA 1
ATOM 2355 C CA B ILE B 1 106 ? 27.558 46.784 47.849 0.50 29.99 103 ILE B CA 1
ATOM 2356 C C A ILE B 1 106 ? 27.653 47.354 49.201 0.50 32.34 103 ILE B C 1
ATOM 2357 C C B ILE B 1 106 ? 27.754 47.308 49.277 0.50 33.00 103 ILE B C 1
ATOM 2358 O O A ILE B 1 106 ? 27.165 46.687 50.106 0.50 31.48 103 ILE B O 1
ATOM 2359 O O B ILE B 1 106 ? 27.458 46.608 50.244 0.50 32.98 103 ILE B O 1
ATOM 2368 N N . GLU B 1 107 ? 28.191 48.582 49.389 1.00 35.08 104 GLU B N 1
ATOM 2369 C CA . GLU B 1 107 ? 28.318 49.302 50.662 1.00 35.48 104 GLU B CA 1
ATOM 2370 C C . GLU B 1 107 ? 26.915 49.620 51.177 1.00 36.61 104 GLU B C 1
ATOM 2371 O O . GLU B 1 107 ? 25.963 49.586 50.391 1.00 34.06 104 GLU B O 1
ATOM 2377 N N . VAL B 1 108 ? 26.778 49.890 52.482 1.00 34.09 105 VAL B N 1
ATOM 2378 C CA . VAL B 1 108 ? 25.469 50.096 53.114 1.00 32.99 105 VAL B CA 1
ATOM 2379 C C . VAL B 1 108 ? 24.702 51.255 52.491 1.00 36.67 105 VAL B C 1
ATOM 2380 O O . VAL B 1 108 ? 23.492 51.129 52.335 1.00 33.87 105 VAL B O 1
ATOM 2384 N N . GLN B 1 109 ? 25.377 52.362 52.127 1.00 36.78 106 GLN B N 1
ATOM 2385 C CA . GLN B 1 109 ? 24.702 53.515 51.527 1.00 38.27 106 GLN B CA 1
ATOM 2386 C C . GLN B 1 109 ? 24.178 53.165 50.118 1.00 40.64 106 GLN B C 1
ATOM 2387 O O . GLN B 1 109 ? 23.087 53.599 49.767 1.00 41.09 106 GLN B O 1
ATOM 2390 N N . GLY B 1 110 ? 24.900 52.338 49.364 1.00 34.64 107 GLY B N 1
ATOM 2391 C CA . GLY B 1 110 ? 24.444 51.889 48.051 1.00 33.53 107 GLY B CA 1
ATOM 2392 C C . GLY B 1 110 ? 23.231 50.968 48.147 1.00 35.34 107 GLY B C 1
ATOM 2393 O O . GLY B 1 110 ? 22.295 51.082 47.355 1.00 34.73 107 GLY B O 1
ATOM 2394 N N . ALA B 1 111 ? 23.230 50.068 49.143 1.00 30.42 108 ALA B N 1
ATOM 2395 C CA . ALA B 1 111 ? 22.142 49.114 49.401 1.00 29.98 108 ALA B CA 1
ATOM 2396 C C . ALA B 1 111 ? 20.806 49.811 49.678 1.00 32.71 108 ALA B C 1
ATOM 2397 O O . ALA B 1 111 ? 19.767 49.362 49.199 1.00 33.40 108 ALA B O 1
ATOM 2407 N N . GLN B 1 113 ? 19.902 52.734 48.488 1.00 33.75 110 GLN B N 1
ATOM 2408 C CA . GLN B 1 113 ? 19.443 53.280 47.192 1.00 34.76 110 GLN B CA 1
ATOM 2409 C C . GLN B 1 113 ? 18.692 52.170 46.418 1.00 36.45 110 GLN B C 1
ATOM 2410 O O . GLN B 1 113 ? 17.591 52.392 45.917 1.00 37.87 110 GLN B O 1
ATOM 2416 N N . VAL B 1 114 ? 19.299 50.972 46.349 1.00 29.91 111 VAL B N 1
ATOM 2417 C CA . VAL B 1 114 ? 18.740 49.795 45.661 1.00 29.33 111 VAL B CA 1
ATOM 2418 C C . VAL B 1 114 ? 17.408 49.393 46.338 1.00 34.88 111 VAL B C 1
ATOM 2419 O O . VAL B 1 114 ? 16.456 49.096 45.622 1.00 36.51 111 VAL B O 1
ATOM 2423 N N . ARG B 1 115 ? 17.341 49.416 47.702 1.00 30.95 112 ARG B N 1
ATOM 2424 C CA . ARG B 1 115 ? 16.134 49.051 48.471 1.00 31.61 112 ARG B CA 1
ATOM 2425 C C . ARG B 1 115 ? 14.965 49.965 48.119 1.00 39.39 112 ARG B C 1
ATOM 2426 O O . ARG B 1 115 ? 13.858 49.484 47.878 1.00 39.26 112 ARG B O 1
ATOM 2434 N N . LYS B 1 116 ? 15.226 51.267 48.023 1.00 39.72 113 LYS B N 1
ATOM 2435 C CA . LYS B 1 116 ? 14.220 52.267 47.662 1.00 42.67 113 LYS B CA 1
ATOM 2436 C C . LYS B 1 116 ? 13.739 52.040 46.213 1.00 48.32 113 LYS B C 1
ATOM 2437 O O . LYS B 1 116 ? 12.534 52.091 45.963 1.00 50.03 113 LYS B O 1
ATOM 2443 N N . ALA B 1 117 ? 14.676 51.872 45.287 1.00 44.67 114 ALA B N 1
ATOM 2444 C CA . ALA B 1 117 ? 14.344 51.621 43.889 1.00 46.91 114 ALA B CA 1
ATOM 2445 C C . ALA B 1 117 ? 13.690 50.264 43.628 1.00 53.09 114 ALA B C 1
ATOM 2446 O O . ALA B 1 117 ? 12.728 50.162 42.870 1.00 56.96 114 ALA B O 1
ATOM 2456 N N . PRO B 1 119 ? 12.398 47.285 45.990 1.00 47.03 116 PRO B N 1
ATOM 2457 C CA . PRO B 1 119 ? 12.088 46.606 47.249 1.00 45.78 116 PRO B CA 1
ATOM 2458 C C . PRO B 1 119 ? 12.060 45.088 47.088 1.00 49.45 116 PRO B C 1
ATOM 2459 O O . PRO B 1 119 ? 12.449 44.369 48.005 1.00 50.85 116 PRO B O 1
ATOM 2463 N N . GLU B 1 120 ? 11.582 44.617 45.944 1.00 44.30 117 GLU B N 1
ATOM 2464 C CA . GLU B 1 120 ? 11.440 43.177 45.673 1.00 43.62 117 GLU B CA 1
ATOM 2465 C C . GLU B 1 120 ? 12.777 42.411 45.824 1.00 41.04 117 GLU B C 1
ATOM 2466 O O . GLU B 1 120 ? 12.779 41.184 45.754 1.00 40.69 117 GLU B O 1
ATOM 2472 N N . GLY B 1 121 ? 13.886 43.132 45.964 1.00 33.36 118 GLY B N 1
ATOM 2473 C CA . GLY B 1 121 ? 15.204 42.535 46.140 1.00 32.01 118 GLY B CA 1
ATOM 2474 C C . GLY B 1 121 ? 15.314 41.829 47.483 1.00 35.59 118 GLY B C 1
ATOM 2475 O O . GLY B 1 121 ? 14.542 42.115 48.406 1.00 34.95 118 GLY B O 1
ATOM 2476 N N . ILE B 1 122 ? 16.271 40.901 47.598 1.00 30.58 119 ILE B N 1
ATOM 2477 C CA . ILE B 1 122 ? 16.551 40.157 48.819 1.00 27.93 119 ILE B CA 1
ATOM 2478 C C . ILE B 1 122 ? 17.808 40.772 49.413 1.00 28.09 119 ILE B C 1
ATOM 2479 O O . ILE B 1 122 ? 18.905 40.614 48.862 1.00 25.93 119 ILE B O 1
ATOM 2484 N N . PHE B 1 123 ? 17.637 41.474 50.540 1.00 23.91 120 PHE B N 1
ATOM 2485 C CA . PHE B 1 123 ? 18.678 42.241 51.197 1.00 22.48 120 PHE B CA 1
ATOM 2486 C C . PHE B 1 123 ? 19.291 41.438 52.348 1.00 24.89 120 PHE B C 1
ATOM 2487 O O . PHE B 1 123 ? 18.610 41.087 53.324 1.00 22.97 120 PHE B O 1
ATOM 2495 N N . ILE B 1 124 ? 20.585 41.117 52.206 1.00 20.58 121 ILE B N 1
ATOM 2496 C CA . ILE B 1 124 ? 21.293 40.293 53.196 1.00 20.42 121 ILE B CA 1
ATOM 2497 C C . ILE B 1 124 ? 22.338 41.133 53.881 1.00 24.45 121 ILE B C 1
ATOM 2498 O O . ILE B 1 124 ? 23.191 41.710 53.218 1.00 25.37 121 ILE B O 1
ATOM 2503 N N . PHE B 1 125 ? 22.247 41.235 55.207 1.00 21.59 122 PHE B N 1
ATOM 2504 C CA . PHE B 1 125 ? 23.195 42.003 55.988 1.00 22.26 122 PHE B CA 1
ATOM 2505 C C . PHE B 1 125 ? 24.286 41.085 56.521 1.00 26.80 122 PHE B C 1
ATOM 2506 O O . PHE B 1 125 ? 24.022 40.269 57.403 1.00 27.81 122 PHE B O 1
ATOM 2514 N N . LEU B 1 126 ? 25.502 41.216 56.003 1.00 22.22 123 LEU B N 1
ATOM 2515 C CA . LEU B 1 126 ? 26.638 40.418 56.472 1.00 22.44 123 LEU B CA 1
ATOM 2516 C C . LEU B 1 126 ? 27.132 41.055 57.772 1.00 28.14 123 LEU B C 1
ATOM 2517 O O . LEU B 1 126 ? 27.507 42.228 57.798 1.00 29.17 123 LEU B O 1
ATOM 2522 N N . THR B 1 127 ? 27.066 40.279 58.858 1.00 25.93 124 THR B N 1
ATOM 2523 C CA . THR B 1 127 ? 27.282 40.721 60.241 1.00 26.60 124 THR B CA 1
ATOM 2524 C C . THR B 1 127 ? 28.674 40.375 60.811 1.00 31.25 124 THR B C 1
ATOM 2525 O O . THR B 1 127 ? 29.117 39.230 60.696 1.00 28.71 124 THR B O 1
ATOM 2529 N N . PRO B 1 128 ? 29.346 41.341 61.495 1.00 33.35 125 PRO B N 1
ATOM 2530 C CA . PRO B 1 128 ? 30.648 41.019 62.118 1.00 36.58 125 PRO B CA 1
ATOM 2531 C C . PRO B 1 128 ? 30.511 39.932 63.181 1.00 43.14 125 PRO B C 1
ATOM 2532 O O . PRO B 1 128 ? 29.525 39.940 63.923 1.00 42.33 125 PRO B O 1
ATOM 2536 N N . PRO B 1 129 ? 31.474 38.991 63.290 1.00 42.72 126 PRO B N 1
ATOM 2537 C CA . PRO B 1 129 ? 31.363 37.954 64.332 1.00 44.41 126 PRO B CA 1
ATOM 2538 C C . PRO B 1 129 ? 31.476 38.516 65.760 1.00 54.32 126 PRO B C 1
ATOM 2539 O O . PRO B 1 129 ? 30.936 37.910 66.692 1.00 54.12 126 PRO B O 1
ATOM 2543 N N . ASP B 1 130 ? 32.139 39.688 65.930 1.00 56.07 127 ASP B N 1
ATOM 2544 C CA . ASP B 1 130 ? 32.336 40.299 67.247 1.00 61.53 127 ASP B CA 1
ATOM 2545 C C . ASP B 1 130 ? 31.058 40.822 67.891 1.00 66.66 127 ASP B C 1
ATOM 2546 O O . ASP B 1 130 ? 31.043 41.014 69.106 1.00 68.92 127 ASP B O 1
ATOM 2551 N N . LEU B 1 131 ? 29.988 41.030 67.093 1.00 61.49 128 LEU B N 1
ATOM 2552 C CA . LEU B 1 131 ? 28.697 41.535 67.565 1.00 61.67 128 LEU B CA 1
ATOM 2553 C C . LEU B 1 131 ? 28.100 40.620 68.655 1.00 68.64 128 LEU B C 1
ATOM 2554 O O . LEU B 1 131 ? 27.696 41.134 69.696 1.00 71.59 128 LEU B O 1
ATOM 2559 N N . SER B 1 132 ? 28.120 39.285 68.457 1.00 64.88 129 SER B N 1
ATOM 2560 C CA . SER B 1 132 ? 27.620 38.323 69.450 1.00 67.14 129 SER B CA 1
ATOM 2561 C C . SER B 1 132 ? 28.587 38.183 70.644 1.00 77.54 129 SER B C 1
ATOM 2562 O O . SER B 1 132 ? 28.158 37.832 71.747 1.00 80.91 129 SER B O 1
ATOM 2565 N N . GLU B 1 133 ? 29.883 38.456 70.421 1.00 74.97 130 GLU B N 1
ATOM 2566 C CA . GLU B 1 133 ? 30.925 38.355 71.441 1.00 110.72 130 GLU B CA 1
ATOM 2567 C C . GLU B 1 133 ? 31.196 39.719 72.087 1.00 149.74 130 GLU B C 1
ATOM 2568 O O . GLU B 1 133 ? 32.205 39.904 72.763 1.00 122.42 130 GLU B O 1
ATOM 2574 N N . GLU B 1 150 ? 33.661 52.059 74.307 1.00 102.97 147 GLU B N 1
ATOM 2575 C CA . GLU B 1 150 ? 32.546 52.973 74.050 1.00 101.95 147 GLU B CA 1
ATOM 2576 C C . GLU B 1 150 ? 32.214 53.020 72.557 1.00 100.68 147 GLU B C 1
ATOM 2577 O O . GLU B 1 150 ? 31.034 53.029 72.204 1.00 97.81 147 GLU B O 1
ATOM 2583 N N . GLU B 1 151 ? 33.255 53.062 71.686 1.00 95.87 148 GLU B N 1
ATOM 2584 C CA . GLU B 1 151 ? 33.126 53.093 70.226 1.00 91.18 148 GLU B CA 1
ATOM 2585 C C . GLU B 1 151 ? 32.583 51.757 69.703 1.00 90.38 148 GLU B C 1
ATOM 2586 O O . GLU B 1 151 ? 31.697 51.764 68.849 1.00 85.32 148 GLU B O 1
ATOM 2592 N N . ARG B 1 152 ? 33.107 50.624 70.230 1.00 88.69 149 ARG B N 1
ATOM 2593 C CA . ARG B 1 152 ? 32.705 49.263 69.855 1.00 85.73 149 ARG B CA 1
ATOM 2594 C C . ARG B 1 152 ? 31.233 49.019 70.183 1.00 89.17 149 ARG B C 1
ATOM 2595 O O . ARG B 1 152 ? 30.520 48.431 69.365 1.00 85.74 149 ARG B O 1
ATOM 2611 N N . GLU B 1 154 ? 28.939 51.453 70.562 1.00 83.63 151 GLU B N 1
ATOM 2612 C CA . GLU B 1 154 ? 28.203 52.387 69.702 1.00 81.53 151 GLU B CA 1
ATOM 2613 C C . GLU B 1 154 ? 28.051 51.792 68.296 1.00 77.61 151 GLU B C 1
ATOM 2614 O O . GLU B 1 154 ? 26.964 51.871 67.724 1.00 75.71 151 GLU B O 1
ATOM 2620 N N . THR B 1 155 ? 29.130 51.171 67.764 1.00 70.05 152 THR B N 1
ATOM 2621 C CA . THR B 1 155 ? 29.147 50.526 66.443 1.00 65.09 152 THR B CA 1
ATOM 2622 C C . THR B 1 155 ? 28.103 49.393 66.433 1.00 64.07 152 THR B C 1
ATOM 2623 O O . THR B 1 155 ? 27.273 49.332 65.527 1.00 59.81 152 THR B O 1
ATOM 2627 N N . ALA B 1 156 ? 28.129 48.541 67.474 1.00 61.17 153 ALA B N 1
ATOM 2628 C CA . ALA B 1 156 ? 27.216 47.418 67.662 1.00 58.70 153 ALA B CA 1
ATOM 2629 C C . ALA B 1 156 ? 25.760 47.884 67.629 1.00 59.11 153 ALA B C 1
ATOM 2630 O O . ALA B 1 156 ? 24.971 47.321 66.880 1.00 56.18 153 ALA B O 1
ATOM 2632 N N . LYS B 1 157 ? 25.426 48.945 68.387 1.00 56.16 154 LYS B N 1
ATOM 2633 C CA . LYS B 1 157 ? 24.070 49.492 68.455 1.00 54.86 154 LYS B CA 1
ATOM 2634 C C . LYS B 1 157 ? 23.602 49.969 67.073 1.00 52.22 154 LYS B C 1
ATOM 2635 O O . LYS B 1 157 ? 22.487 49.656 66.672 1.00 49.11 154 LYS B O 1
ATOM 2641 N N . LYS B 1 158 ? 24.468 50.675 66.337 1.00 47.26 155 LYS B N 1
ATOM 2642 C CA . LYS B 1 158 ? 24.133 51.191 65.005 1.00 45.14 155 LYS B CA 1
ATOM 2643 C C . LYS B 1 158 ? 24.004 50.063 63.972 1.00 43.04 155 LYS B C 1
ATOM 2644 O O . LYS B 1 158 ? 23.188 50.172 63.069 1.00 40.45 155 LYS B O 1
ATOM 2650 N N . GLU B 1 159 ? 24.777 48.982 64.126 1.00 39.08 156 GLU B N 1
ATOM 2651 C CA . GLU B 1 159 ? 24.729 47.833 63.220 1.00 36.93 156 GLU B CA 1
ATOM 2652 C C . GLU B 1 159 ? 23.417 47.078 63.413 1.00 37.77 156 GLU B C 1
ATOM 2653 O O . GLU B 1 159 ? 22.805 46.702 62.422 1.00 34.28 156 GLU B O 1
ATOM 2659 N N . ILE B 1 160 ? 22.934 46.984 64.664 1.00 36.36 157 ILE B N 1
ATOM 2660 C CA . ILE B 1 160 ? 21.653 46.342 65.024 1.00 36.06 157 ILE B CA 1
ATOM 2661 C C . ILE B 1 160 ? 20.494 47.185 64.470 1.00 39.14 157 ILE B C 1
ATOM 2662 O O . ILE B 1 160 ? 19.547 46.613 63.906 1.00 36.14 157 ILE B O 1
ATOM 2667 N N . GLU B 1 161 ? 20.590 48.530 64.588 1.00 36.66 158 GLU B N 1
ATOM 2668 C CA . GLU B 1 161 ? 19.583 49.456 64.072 1.00 37.33 158 GLU B CA 1
ATOM 2669 C C . GLU B 1 161 ? 19.494 49.339 62.540 1.00 40.48 158 GLU B C 1
ATOM 2670 O O . GLU B 1 161 ? 18.386 49.211 62.014 1.00 40.27 158 GLU B O 1
ATOM 2692 N N . ALA B 1 164 ? 17.660 46.248 60.710 1.00 27.51 161 ALA B N 1
ATOM 2693 C CA . ALA B 1 164 ? 16.194 46.261 60.622 1.00 27.62 161 ALA B CA 1
ATOM 2694 C C . ALA B 1 164 ? 15.679 46.549 59.204 1.00 32.18 161 ALA B C 1
ATOM 2695 O O . ALA B 1 164 ? 14.567 46.132 58.871 1.00 33.14 161 ALA B O 1
ATOM 2697 N N . SER B 1 165 ? 16.501 47.184 58.355 1.00 27.64 162 SER B N 1
ATOM 2698 C CA . SER B 1 165 ? 16.155 47.502 56.957 1.00 28.66 162 SER B CA 1
ATOM 2699 C C . SER B 1 165 ? 16.465 46.338 55.996 1.00 31.79 162 SER B C 1
ATOM 2700 O O . SER B 1 165 ? 16.240 46.461 54.789 1.00 33.44 162 SER B O 1
ATOM 2703 N N . TYR B 1 166 ? 17.020 45.231 56.514 1.00 24.49 163 TYR B N 1
ATOM 2704 C CA . TYR B 1 166 ? 17.416 44.076 55.695 1.00 22.27 163 TYR B CA 1
ATOM 2705 C C . TYR B 1 166 ? 16.461 42.891 55.922 1.00 23.18 163 TYR B C 1
ATOM 2706 O O . TYR B 1 166 ? 15.758 42.855 56.927 1.00 21.63 163 TYR B O 1
ATOM 2715 N N . ASP B 1 167 ? 16.409 41.957 54.980 1.00 20.67 164 ASP B N 1
ATOM 2716 C CA . ASP B 1 167 ? 15.540 40.774 55.077 1.00 20.96 164 ASP B CA 1
ATOM 2717 C C . ASP B 1 167 ? 16.179 39.677 55.932 1.00 23.90 164 ASP B C 1
ATOM 2718 O O . ASP B 1 167 ? 15.493 39.009 56.698 1.00 23.93 164 ASP B O 1
ATOM 2723 N N . TYR B 1 168 ? 17.488 39.483 55.771 1.00 19.79 165 TYR B N 1
ATOM 2724 C CA . TYR B 1 168 ? 18.261 38.464 56.467 1.00 18.53 165 TYR B CA 1
ATOM 2725 C C . TYR B 1 168 ? 19.563 39.024 56.980 1.00 23.14 165 TYR B C 1
ATOM 2726 O O . TYR B 1 168 ? 20.075 39.991 56.423 1.00 22.87 165 TYR B O 1
ATOM 2735 N N . ALA B 1 169 ? 20.084 38.433 58.059 1.00 19.57 166 ALA B N 1
ATOM 2736 C CA . ALA B 1 169 ? 21.392 38.797 58.611 1.00 20.87 166 ALA B CA 1
ATOM 2737 C C . ALA B 1 169 ? 22.196 37.526 58.756 1.00 25.47 166 ALA B C 1
ATOM 2738 O O . ALA B 1 169 ? 21.682 36.550 59.301 1.00 27.29 166 ALA B O 1
ATOM 2740 N N . VAL B 1 170 ? 23.409 37.501 58.195 1.00 22.73 167 VAL B N 1
ATOM 2741 C CA . VAL B 1 170 ? 24.296 36.333 58.172 1.00 22.85 167 VAL B CA 1
ATOM 2742 C C . VAL B 1 170 ? 25.624 36.731 58.821 1.00 27.52 167 VAL B C 1
ATOM 2743 O O . VAL B 1 170 ? 26.247 37.705 58.398 1.00 26.38 167 VAL B O 1
ATOM 2747 N N . VAL B 1 171 ? 26.074 35.968 59.820 1.00 25.42 168 VAL B N 1
ATOM 2748 C CA . VAL B 1 171 ? 27.336 36.254 60.496 1.00 26.01 168 VAL B CA 1
ATOM 2749 C C . VAL B 1 171 ? 28.499 35.734 59.641 1.00 32.62 168 VAL B C 1
ATOM 2750 O O . VAL B 1 171 ? 28.454 34.587 59.166 1.00 31.91 168 VAL B O 1
ATOM 2754 N N . ASN B 1 172 ? 29.550 36.565 59.467 1.00 30.81 169 ASN B N 1
ATOM 2755 C CA . ASN B 1 172 ? 30.760 36.109 58.796 1.00 33.48 169 ASN B CA 1
ATOM 2756 C C . ASN B 1 172 ? 31.710 35.513 59.869 1.00 41.11 169 ASN B C 1
ATOM 2757 O O . ASN B 1 172 ? 32.729 36.124 60.202 1.00 40.37 169 ASN B O 1
ATOM 2762 N N . ASP B 1 173 ? 31.325 34.352 60.458 1.00 41.34 170 ASP B N 1
ATOM 2763 C CA . ASP B 1 173 ? 32.106 33.621 61.470 1.00 44.85 170 ASP B CA 1
ATOM 2764 C C . ASP B 1 173 ? 33.228 32.864 60.752 1.00 50.91 170 ASP B C 1
ATOM 2765 O O . ASP B 1 173 ? 34.411 33.029 61.056 1.00 52.66 170 ASP B O 1
ATOM 2770 N N . VAL B 1 174 ? 32.832 32.077 59.753 1.00 39.60 171 VAL B N 1
ATOM 2771 C CA . VAL B 1 174 ? 33.631 31.224 58.869 1.00 39.07 171 VAL B CA 1
ATOM 2772 C C . VAL B 1 174 ? 33.051 31.488 57.481 1.00 38.02 171 VAL B C 1
ATOM 2773 O O . VAL B 1 174 ? 31.828 31.358 57.304 1.00 33.87 171 VAL B O 1
ATOM 2777 N N . VAL B 1 175 ? 33.903 31.887 56.515 1.00 33.61 172 VAL B N 1
ATOM 2778 C CA . VAL B 1 175 ? 33.463 32.265 55.168 1.00 32.40 172 VAL B CA 1
ATOM 2779 C C . VAL B 1 175 ? 32.576 31.166 54.569 1.00 33.65 172 VAL B C 1
ATOM 2780 O O . VAL B 1 175 ? 31.473 31.481 54.134 1.00 31.08 172 VAL B O 1
ATOM 2784 N N . ALA B 1 176 ? 33.015 29.881 54.624 1.00 31.46 173 ALA B N 1
ATOM 2785 C CA . ALA B 1 176 ? 32.246 28.737 54.095 1.00 30.84 173 ALA B CA 1
ATOM 2786 C C . ALA B 1 176 ? 30.829 28.661 54.689 1.00 31.34 173 ALA B C 1
ATOM 2787 O O . ALA B 1 176 ? 29.887 28.294 53.975 1.00 28.58 173 ALA B O 1
ATOM 2789 N N . ASN B 1 177 ? 30.672 28.998 55.994 1.00 27.76 174 ASN B N 1
ATOM 2790 C CA . ASN B 1 177 ? 29.363 28.961 56.659 1.00 26.68 174 ASN B CA 1
ATOM 2791 C C . ASN B 1 177 ? 28.447 30.056 56.121 1.00 27.26 174 ASN B C 1
ATOM 2792 O O . ASN B 1 177 ? 27.275 29.767 55.865 1.00 24.75 174 ASN B O 1
ATOM 2797 N N . ALA B 1 178 ? 28.983 31.286 55.927 1.00 24.35 175 ALA B N 1
ATOM 2798 C CA . ALA B 1 178 ? 28.226 32.424 55.364 1.00 23.99 175 ALA B CA 1
ATOM 2799 C C . ALA B 1 178 ? 27.763 32.101 53.931 1.00 25.51 175 ALA B C 1
ATOM 2800 O O . ALA B 1 178 ? 26.628 32.404 53.569 1.00 23.49 175 ALA B O 1
ATOM 2802 N N . VAL B 1 179 ? 28.634 31.461 53.138 1.00 22.41 176 VAL B N 1
ATOM 2803 C CA . VAL B 1 179 ? 28.318 31.052 51.762 1.00 22.97 176 VAL B CA 1
ATOM 2804 C C . VAL B 1 179 ? 27.131 30.074 51.751 1.00 27.56 176 VAL B C 1
ATOM 2805 O O . VAL B 1 179 ? 26.201 30.266 50.965 1.00 27.01 176 VAL B O 1
ATOM 2809 N N . GLN B 1 180 ? 27.164 29.022 52.571 1.00 24.49 177 GLN B N 1
ATOM 2810 C CA . GLN B 1 180 ? 26.061 28.052 52.575 1.00 23.77 177 GLN B CA 1
ATOM 2811 C C . GLN B 1 180 ? 24.736 28.705 53.035 1.00 26.37 177 GLN B C 1
ATOM 2812 O O . GLN B 1 180 ? 23.683 28.391 52.494 1.00 25.10 177 GLN B O 1
ATOM 2818 N N . LYS B 1 181 ? 24.790 29.629 54.001 1.00 24.04 178 LYS B N 1
ATOM 2819 C CA . LYS B 1 181 ? 23.565 30.309 54.457 1.00 22.01 178 LYS B CA 1
ATOM 2820 C C . LYS B 1 181 ? 23.010 31.197 53.343 1.00 24.44 178 LYS B C 1
ATOM 2821 O O . LYS B 1 181 ? 21.806 31.230 53.140 1.00 23.18 178 LYS B O 1
ATOM 2827 N N . ILE B 1 182 ? 23.884 31.891 52.602 1.00 21.81 179 ILE B N 1
ATOM 2828 C CA . ILE B 1 182 ? 23.474 32.749 51.485 1.00 20.84 179 ILE B CA 1
ATOM 2829 C C . ILE B 1 182 ? 22.839 31.892 50.376 1.00 25.11 179 ILE B C 1
ATOM 2830 O O . ILE B 1 182 ? 21.763 32.269 49.901 1.00 22.10 179 ILE B O 1
ATOM 2835 N N . LYS B 1 183 ? 23.467 30.740 49.999 1.00 23.33 180 LYS B N 1
ATOM 2836 C CA . LYS B 1 183 ? 22.884 29.840 48.987 1.00 24.61 180 LYS B CA 1
ATOM 2837 C C . LYS B 1 183 ? 21.511 29.331 49.447 1.00 25.25 180 LYS B C 1
ATOM 2838 O O . LYS B 1 183 ? 20.594 29.249 48.640 1.00 25.08 180 LYS B O 1
ATOM 2844 N N . GLY B 1 184 ? 21.400 28.999 50.730 1.00 20.68 181 GLY B N 1
ATOM 2845 C CA . GLY B 1 184 ? 20.154 28.545 51.348 1.00 18.83 181 GLY B CA 1
ATOM 2846 C C . GLY B 1 184 ? 19.071 29.606 51.288 1.00 21.13 181 GLY B C 1
ATOM 2847 O O . GLY B 1 184 ? 17.909 29.297 51.015 1.00 18.68 181 GLY B O 1
ATOM 2848 N N . ILE B 1 185 ? 19.441 30.886 51.524 1.00 18.00 182 ILE B N 1
ATOM 2849 C CA . ILE B 1 185 ? 18.489 31.996 51.468 1.00 17.79 182 ILE B CA 1
ATOM 2850 C C . ILE B 1 185 ? 17.911 32.109 50.055 1.00 22.62 182 ILE B C 1
ATOM 2851 O O . ILE B 1 185 ? 16.686 32.186 49.901 1.00 20.39 182 ILE B O 1
ATOM 2856 N N . VAL B 1 186 ? 18.790 32.110 49.032 1.00 18.70 183 VAL B N 1
ATOM 2857 C CA . VAL B 1 186 ? 18.370 32.268 47.636 1.00 19.16 183 VAL B CA 1
ATOM 2858 C C . VAL B 1 186 ? 17.467 31.100 47.223 1.00 23.82 183 VAL B C 1
ATOM 2859 O O . VAL B 1 186 ? 16.427 31.331 46.599 1.00 24.60 183 VAL B O 1
ATOM 2863 N N . GLU B 1 187 ? 17.832 29.869 47.587 1.00 21.95 184 GLU B N 1
ATOM 2864 C CA . GLU B 1 187 ? 16.995 28.715 47.224 1.00 23.10 184 GLU B CA 1
ATOM 2865 C C . GLU B 1 187 ? 15.630 28.794 47.911 1.00 25.07 184 GLU B C 1
ATOM 2866 O O . GLU B 1 187 ? 14.611 28.541 47.273 1.00 23.62 184 GLU B O 1
ATOM 2872 N N . THR B 1 188 ? 15.605 29.164 49.197 1.00 19.90 185 THR B N 1
ATOM 2873 C CA . THR B 1 188 ? 14.364 29.274 49.961 1.00 19.03 185 THR B CA 1
ATOM 2874 C C . THR B 1 188 ? 13.447 30.342 49.336 1.00 21.68 185 THR B C 1
ATOM 2875 O O . THR B 1 188 ? 12.246 30.100 49.189 1.00 19.68 185 THR B O 1
ATOM 2879 N N . GLU B 1 189 ? 14.004 31.503 48.958 1.00 17.82 186 GLU B N 1
ATOM 2880 C CA . GLU B 1 189 ? 13.198 32.553 48.320 1.00 19.23 186 GLU B CA 1
ATOM 2881 C C . GLU B 1 189 ? 12.560 32.047 47.018 1.00 23.19 186 GLU B C 1
ATOM 2882 O O . GLU B 1 189 ? 11.429 32.413 46.732 1.00 22.30 186 GLU B O 1
ATOM 2888 N N . HIS B 1 190 ? 13.266 31.184 46.266 1.00 20.91 187 HIS B N 1
ATOM 2889 C CA . HIS B 1 190 ? 12.760 30.559 45.030 1.00 23.15 187 HIS B CA 1
ATOM 2890 C C . HIS B 1 190 ? 11.599 29.565 45.332 1.00 22.96 187 HIS B C 1
ATOM 2891 O O . HIS B 1 190 ? 10.767 29.328 44.462 1.00 23.77 187 HIS B O 1
ATOM 2898 N N . LEU B 1 191 ? 11.533 29.020 46.555 1.00 16.38 188 LEU B N 1
ATOM 2899 C CA . LEU B 1 191 ? 10.512 28.015 46.928 1.00 15.38 188 LEU B CA 1
ATOM 2900 C C . LEU B 1 191 ? 9.248 28.637 47.542 1.00 19.71 188 LEU B C 1
ATOM 2901 O O . LEU B 1 191 ? 8.308 27.904 47.847 1.00 17.88 188 LEU B O 1
ATOM 2906 N N . LYS B 1 192 ? 9.206 29.985 47.701 1.00 17.69 189 LYS B N 1
ATOM 2907 C CA . LYS B 1 192 ? 8.017 30.669 48.219 1.00 16.91 189 LYS B CA 1
ATOM 2908 C C . LYS B 1 192 ? 6.854 30.360 47.286 1.00 21.29 189 LYS B C 1
ATOM 2909 O O . LYS B 1 192 ? 7.033 30.389 46.064 1.00 21.78 189 LYS B O 1
ATOM 2915 N N . THR B 1 193 ? 5.692 29.999 47.843 1.00 18.24 190 THR B N 1
ATOM 2916 C CA . THR B 1 193 ? 4.544 29.584 47.041 1.00 19.03 190 THR B CA 1
ATOM 2917 C C . THR B 1 193 ? 4.093 30.671 46.066 1.00 23.80 190 THR B C 1
ATOM 2918 O O . THR B 1 193 ? 3.647 30.319 44.987 1.00 26.89 190 THR B O 1
ATOM 2922 N N . GLU B 1 194 ? 4.243 31.960 46.389 1.00 19.91 191 GLU B N 1
ATOM 2923 C CA . GLU B 1 194 ? 3.836 33.002 45.422 1.00 22.73 191 GLU B CA 1
ATOM 2924 C C . GLU B 1 194 ? 4.609 32.819 44.091 1.00 28.03 191 GLU B C 1
ATOM 2925 O O . GLU B 1 194 ? 4.012 32.905 43.019 1.00 28.85 191 GLU B O 1
ATOM 2928 N N . ARG B 1 195 ? 5.915 32.518 44.179 1.00 28.45 192 ARG B N 1
ATOM 2929 C CA . ARG B 1 195 ? 6.781 32.331 43.006 1.00 28.93 192 ARG B CA 1
ATOM 2930 C C . ARG B 1 195 ? 6.520 30.977 42.346 1.00 31.59 192 ARG B C 1
ATOM 2931 O O . ARG B 1 195 ? 6.434 30.906 41.130 1.00 30.14 192 ARG B O 1
ATOM 2939 N N . VAL B 1 196 ? 6.352 29.917 43.151 1.00 28.03 193 VAL B N 1
ATOM 2940 C CA . VAL B 1 196 ? 6.107 28.561 42.654 1.00 26.88 193 VAL B CA 1
ATOM 2941 C C . VAL B 1 196 ? 4.762 28.515 41.919 1.00 29.15 193 VAL B C 1
ATOM 2942 O O . VAL B 1 196 ? 4.706 27.965 40.824 1.00 29.08 193 VAL B O 1
ATOM 2946 N N . ILE B 1 197 ? 3.701 29.111 42.499 1.00 25.94 194 ILE B N 1
ATOM 2947 C CA . ILE B 1 197 ? 2.365 29.152 41.870 1.00 26.94 194 ILE B CA 1
ATOM 2948 C C . ILE B 1 197 ? 2.454 29.843 40.519 1.00 34.74 194 ILE B C 1
ATOM 2949 O O . ILE B 1 197 ? 1.855 29.366 39.558 1.00 34.41 194 ILE B O 1
ATOM 2954 N N . HIS B 1 198 ? 3.194 30.968 40.448 1.00 34.38 195 HIS B N 1
ATOM 2955 C CA . HIS B 1 198 ? 3.355 31.736 39.209 1.00 36.63 195 HIS B CA 1
ATOM 2956 C C . HIS B 1 198 ? 3.916 30.839 38.087 1.00 40.29 195 HIS B C 1
ATOM 2957 O O . HIS B 1 198 ? 3.368 30.847 36.985 1.00 39.70 195 HIS B O 1
ATOM 2964 N N . ARG B 1 199 ? 4.955 30.028 38.398 1.00 37.22 196 ARG B N 1
ATOM 2965 C CA . ARG B 1 199 ? 5.571 29.081 37.460 1.00 37.75 196 ARG B CA 1
ATOM 2966 C C . ARG B 1 199 ? 4.565 28.030 36.974 1.00 39.87 196 ARG B C 1
ATOM 2967 O O . ARG B 1 199 ? 4.440 27.810 35.764 1.00 40.72 196 ARG B O 1
ATOM 2975 N N . TYR B 1 200 ? 3.847 27.397 37.909 1.00 34.48 197 TYR B N 1
ATOM 2976 C CA . TYR B 1 200 ? 2.855 26.368 37.597 1.00 34.49 197 TYR B CA 1
ATOM 2977 C C . TYR B 1 200 ? 1.655 26.901 36.798 1.00 42.22 197 TYR B C 1
ATOM 2978 O O . TYR B 1 200 ? 1.154 26.176 35.944 1.00 43.44 197 TYR B O 1
ATOM 2987 N N . LYS B 1 201 ? 1.217 28.123 37.070 1.00 40.72 198 LYS B N 1
ATOM 2988 C CA . LYS B 1 201 ? 0.088 28.690 36.348 1.00 42.72 198 LYS B CA 1
ATOM 2989 C C . LYS B 1 201 ? 0.443 28.956 34.892 1.00 51.98 198 LYS B C 1
ATOM 2990 O O . LYS B 1 201 ? -0.374 28.744 34.001 1.00 53.81 198 LYS B O 1
ATOM 2996 N N . LYS B 1 202 ? 1.668 29.412 34.654 1.00 51.39 199 LYS B N 1
ATOM 2997 C CA . LYS B 1 202 ? 2.122 29.667 33.296 1.00 53.53 199 LYS B CA 1
ATOM 2998 C C . LYS B 1 202 ? 2.081 28.356 32.529 1.00 61.58 199 LYS B C 1
ATOM 2999 O O . LYS B 1 202 ? 1.659 28.311 31.377 1.00 63.46 199 LYS B O 1
ATOM 3010 N N . LEU B 1 204 ? 0.181 25.824 33.209 1.00 62.89 201 LEU B N 1
ATOM 3011 C CA . LEU B 1 204 ? -1.216 25.440 33.047 1.00 63.86 201 LEU B CA 1
ATOM 3012 C C . LEU B 1 204 ? -1.808 26.094 31.812 1.00 70.86 201 LEU B C 1
ATOM 3013 O O . LEU B 1 204 ? -2.576 25.478 31.077 1.00 72.58 201 LEU B O 1
ATOM 3018 N N . GLU B 1 205 ? -1.451 27.352 31.593 1.00 67.49 202 GLU B N 1
ATOM 3019 C CA . GLU B 1 205 ? -1.948 28.090 30.438 1.00 86.92 202 GLU B CA 1
ATOM 3020 C C . GLU B 1 205 ? -2.282 29.529 30.805 1.00 110.14 202 GLU B C 1
ATOM 3021 O O . GLU B 1 205 ? -1.435 30.416 30.699 1.00 73.22 202 GLU B O 1
#

Foldseek 3Di:
DFFAAEAEEEAADPQCLVVLVVVLVVPPPDFADEQAKKQDDDDPPDDDPPNHPHDHPVVVVVQVVVLQAFWDQDPNMIMGGGNVVVRVCRRVPHYYYYYDYPVRVSRCVSPRHAYEYEAEPCLVVLVVPVVVNVVSCVSVVRVVDSHDYYAYPPDSVRSSVVSVVVSVVVCVPVVRVVVVVVVD/DAAEAEEEAADPQCLVVLVVVLVVDPVDQADEQAKKQDDDDPPDDDPPNHPHDHPVVVVVCVVVVQQFWDADPNMIIGGGNVVVVVCVVVHHYYYHYDYPVRVSNCVSPRHAFEYEAEPCLVVVVVCVSVVRPVDSHDYYAYPPDSVRSSVVSVVVSVVVCVPVVNVVVVVVVCD

Sequence (359 aa):
TERGLLIVLSGPSGVGKGTTVREAVFKDPETSSFDYSISTTRLPREGEQDGVDYYFRSREVFEQAIKDGKLEYAEYVGNYYGTPLEYVEEKLAAGVDIFLEIEVQGAQVRKAPEGIFIFLTPPDLSELKNRSEVVEERETAKKEIEASYDYAVVNDVVANAVQKIKGIVETEHLKTERVIHRYKKLRGLLIVLSGPSGVGKGTVREAVFKDPETSFDYSISTTRLPREGEQDGVDYYFRSREVFEQAIKDGKLEYAEYVGNYYGTPLEYVEEKLAAGVDIFLEIIEVQGAQVRKAPEGIFIFLTPPDLSEEERETAKKEIEASYDYAVVNDVVANAVQKIKGIVETEHLKTERVIHRYKKLE

Nearest PDB structures (foldseek):
  3tau-assembly1_A  TM=1.004E+00  e=1.844E-35  Listeria monocytogenes
  3tau-assembly1_B  TM=8.687E-01  e=4.259E-31  Listeria monocytogenes
  4qrh-assembly2_D  TM=7.709E-01  e=5.921E-24  Staphylococcus aureus USA300-ISMMS1
  7luy-assembly3_D  TM=6.947E-01  e=5.977E-17  Bartonella henselae str. Houston-1
  6wct-assembly2_B  TM=6.692E-01  e=1.464E-16  Stenotrophomonas maltophilia K279a

Secondary structure (DSSP, 8-state):
-PPP-EEEEE--TTS-HHHHHHHHHHSTT--PEEPP---SPP-TT--BTTTB----HHHHHHHHHTT--EEEEETTEEEEE-HHHHHHHHHTT--EEEE--TTT--TTT---SEEEEEEPTTTTTSS----HHHH--HHHHHH---SSEEEE-SSHHHHHHHHHHHHHHHHTBHHHHHHHHH--/---EEEEE-STTSSHHHHHHHHHHSTT---EE-----SPP-TT--BTTTB----HHHHHHHHHTT--EEEEETTEEEEE-HHHHHHHHHTT--EEEE--TTT--TTT---SEEEEEEPGGGT-----HHHHHH---SSEEEE-SSHHHHHHHHHHHHHHHHTBHHHHHHHHH---

Organism: Listeria monocytogenes serovar 1/2a (strain ATCC BAA-679 / EGD-e) (NCBI:txid169963)

InterPro domains:
  IPR008144 Guanylate kinase-like domain [PS50052] (5-184)
  IPR008145 Guanylate kinase/L-type calcium channel beta subunit [PF00625] (7-185)
  IPR008145 Guanylate kinase/L-type calcium channel beta subunit [SM00072] (4-187)
  IPR017665 Guanylate kinase [MF_00328] (3-187)
  IPR017665 Guanylate kinase [TIGR03263] (5-184)
  IPR020590 Guanylate kinase, conserved site [PS00856] (40-57)
  IPR027417 P-loop containing nucleoside triphosphate hydrolase [G3DSA:3.40.50.300] (5-183)
  IPR027417 P-loop containing nucleoside triphosphate hydrolase [SSF52540] (4-191)

Radius of gyration: 24.66 Å; Cα contacts (8 Å, |Δi|>4): 579; chains: 2; bounding box: 61×64×54 Å

B-factor: mean 42.33, std 23.22, range [11.79, 153.91]

Solvent-accessible surface area: 20755 Å² total